Protein AF-A0A2J8LP88-F1 (afdb_monomer)

Nearest PDB structures (foldseek):
  2nmx-assembly1_A  TM=9.920E-01  e=2.666E-29  Homo sapiens
  1jv0-assembly1_A  TM=9.907E-01  e=2.666E-29  Homo sapiens
  1crm-assembly1_A  TM=9.897E-01  e=4.784E-29  Homo sapiens
  3czv-assembly1_A  TM=9.928E-01  e=2.622E-23  Homo sapiens
  6zr9-assembly1_A  TM=9.896E-01  e=4.004E-21  Homo sapiens

Mean predicted aligned error: 3.37 Å

Radius of gyration: 17.32 Å; Cα contacts (8 Å, |Δi|>4): 321; chains: 1; bounding box: 39×40×42 Å

Sequence (176 aa):
MASPDWGYDDKNGPEQWSKLYPIANGNNQSPVDIKTSETKHDTSLKPISVSYNPATAKEIINVGHSFHVNFEDNDNRSVLKGGPFSDSYRLFQFHFHWGSTNEHGSEHTVDGVKYSAELHIAHWNSAKYSNLAEAASKADGLAVIGVLMKVGEANPKLQKVLDALQAIKTKGKRAP

Foldseek 3Di:
DDDPQAACDPRRRLVCPCVVVVCSPPPDDDDEEAEVVPDDDDPVFWDKDWQADPVQFDKWAAQPRWIKGAGDQPDLNTWIDGTVDPAIWHFGIKIKFADPDQQATDRYHYNNGHGGMKMKGKTFRVVPDVDLVRLVVDPRGIDIDIDGDHDDDDDPVCVVVVVSVVQHVDRGGMDD

Solvent-accessible surface area (backbone atoms only — not comparable to full-atom values): 10168 Å² total; per-residue (Å²): 129,82,77,70,89,59,57,82,48,95,89,28,9,77,95,48,40,39,82,82,40,61,67,74,72,44,97,84,66,80,66,54,71,46,44,67,92,80,59,77,92,63,87,84,57,45,69,69,44,78,45,78,43,78,88,33,61,59,31,38,33,15,74,68,86,42,47,37,42,36,37,56,54,92,54,80,64,24,31,41,34,43,30,93,46,94,59,48,21,26,36,41,35,35,37,57,43,63,46,99,50,74,76,32,23,27,73,48,25,51,68,80,43,56,27,22,19,25,38,40,43,36,24,26,29,62,74,84,31,96,45,64,74,63,12,69,76,38,96,78,10,60,50,70,51,78,44,81,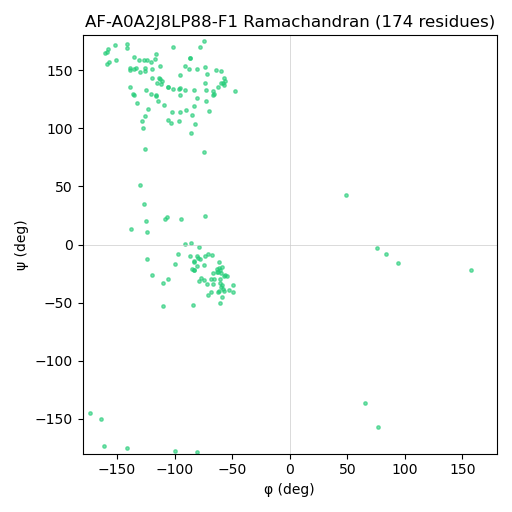34,72,89,71,83,86,55,76,79,54,45,62,59,59,61,53,44,74,66,26,78,46,67,75,28,58,40,109

Organism: Pan troglodytes (NCBI:txid9598)

pLDDT: mean 96.09, std 7.51, range [40.03, 98.94]

InterPro domains:
  IPR001148 Alpha carbonic anhydrase domain [PF00194] (12-174)
  IPR001148 Alpha carbonic anhydrase domain [PS51144] (4-176)
  IPR001148 Alpha carbonic anhydrase domain [SM01057] (6-176)
  IPR018338 Carbonic anhydrase, alpha-class, conserved site [PS00162] (106-122)
  IPR023561 Carbonic anhydrase, alpha-class [PTHR18952] (5-172)
  IPR036398 Alpha carbonic anhydrase domain superfamily [G3DSA:3.10.200.10] (3-176)
  IPR036398 Alpha carbonic anhydrase domain superfamily [SSF51069] (5-174)

Secondary structure (DSSP, 8-state):
-PPPS--SSTTTSHHHHTTT-GGGGSTT-S--EE-GGG----TTPPPEEEE--GGGEEEEEE-SSSEEEEE--SSSSSEEEETT-SS-EEEEEEEEEE-SBTTB--SSEETTB--SEEEEEEEE-TTT-SSHHHHHTSTTSEEEEEEEE---S--HHHHHHHHHGGG--STT-EE-

Structure (mmCIF, N/CA/C/O backbone):
data_AF-A0A2J8LP88-F1
#
_entry.id   AF-A0A2J8LP88-F1
#
loop_
_atom_site.group_PDB
_atom_site.id
_atom_site.type_symbol
_atom_site.label_atom_id
_atom_site.label_alt_id
_atom_site.label_comp_id
_atom_site.label_asym_id
_atom_site.label_entity_id
_atom_site.label_seq_id
_atom_site.pdbx_PDB_ins_code
_atom_site.Cartn_x
_atom_site.Cartn_y
_atom_site.Cartn_z
_atom_site.occupancy
_atom_site.B_iso_or_equiv
_atom_site.auth_seq_id
_atom_site.auth_comp_id
_atom_site.auth_asym_id
_atom_site.auth_atom_id
_atom_site.pdbx_PDB_model_num
ATOM 1 N N . MET A 1 1 ? -8.008 22.158 11.128 1.00 40.03 1 MET A N 1
ATOM 2 C CA . MET A 1 1 ? -7.398 21.598 9.904 1.00 40.03 1 MET A CA 1
ATOM 3 C C . MET A 1 1 ? -8.460 21.648 8.826 1.00 40.03 1 MET A C 1
ATOM 5 O O . MET A 1 1 ? -9.539 21.121 9.071 1.00 40.03 1 MET A O 1
ATOM 9 N N . ALA A 1 2 ? -8.219 22.370 7.729 1.00 41.34 2 ALA A N 1
ATOM 10 C CA . ALA A 1 2 ? -9.166 22.444 6.617 1.00 41.34 2 ALA A CA 1
ATOM 11 C C . ALA A 1 2 ? -9.471 21.025 6.107 1.00 41.34 2 ALA A C 1
ATOM 13 O O . ALA A 1 2 ? -8.575 20.176 6.096 1.00 41.34 2 ALA A O 1
ATOM 14 N N . SER A 1 3 ? -10.729 20.742 5.752 1.00 54.06 3 SER A N 1
ATOM 15 C CA . SER A 1 3 ? -11.029 19.513 5.010 1.00 54.06 3 SER A CA 1
ATOM 16 C C . SER A 1 3 ? -10.205 19.530 3.722 1.00 54.06 3 SER A C 1
ATOM 18 O O . SER A 1 3 ? -10.093 20.595 3.119 1.00 54.06 3 SER A O 1
ATOM 20 N N . PRO A 1 4 ? -9.615 18.400 3.305 1.00 61.31 4 PRO A N 1
ATOM 21 C CA . PRO A 1 4 ? -9.035 18.323 1.975 1.00 61.31 4 PRO A CA 1
ATOM 22 C C . PRO A 1 4 ? -10.124 18.655 0.949 1.00 61.31 4 PRO A C 1
ATOM 24 O O . PRO A 1 4 ? -11.242 18.157 1.081 1.00 61.31 4 PRO A O 1
ATOM 27 N N . ASP A 1 5 ? -9.803 19.453 -0.067 1.00 82.50 5 ASP A N 1
ATOM 28 C CA . ASP A 1 5 ? -10.711 19.764 -1.185 1.00 82.50 5 ASP A CA 1
ATOM 29 C C . ASP A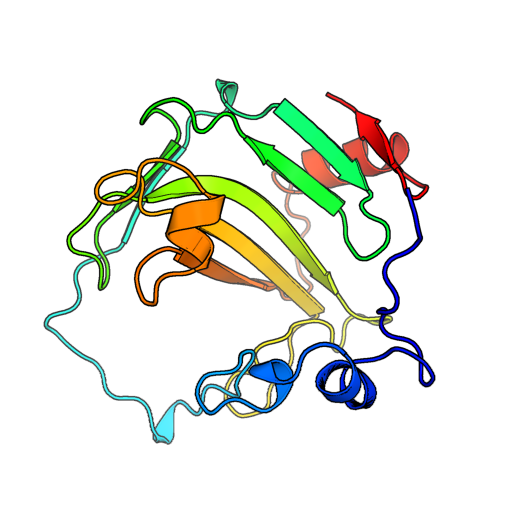 1 5 ? -10.880 18.570 -2.157 1.00 82.50 5 ASP A C 1
ATOM 31 O O . ASP A 1 5 ? -11.196 18.739 -3.333 1.00 82.50 5 ASP A O 1
ATOM 35 N N . TRP A 1 6 ? -10.667 17.340 -1.679 1.00 94.31 6 TRP A N 1
ATOM 36 C CA . TRP A 1 6 ? -10.775 16.108 -2.454 1.00 94.31 6 TRP A CA 1
ATOM 37 C C . TRP A 1 6 ? -11.545 15.031 -1.680 1.00 94.31 6 TRP A C 1
ATOM 39 O O . TRP A 1 6 ? -11.548 14.996 -0.446 1.00 94.31 6 TRP A O 1
ATOM 49 N N . GLY A 1 7 ? -12.201 14.152 -2.429 1.00 95.19 7 GLY A N 1
ATOM 50 C CA . GLY A 1 7 ? -12.953 13.003 -1.938 1.00 95.19 7 GLY A CA 1
ATOM 51 C C . GLY A 1 7 ? -13.221 12.018 -3.074 1.00 95.19 7 GLY A C 1
ATOM 52 O O . GLY A 1 7 ? -12.433 11.943 -4.015 1.00 95.19 7 GLY A O 1
ATOM 53 N N . TYR A 1 8 ? -14.331 11.285 -2.986 1.00 96.00 8 TYR A N 1
ATOM 54 C CA . TYR A 1 8 ? -14.779 10.325 -4.006 1.00 96.00 8 TYR A CA 1
ATOM 55 C C . TYR A 1 8 ? -16.203 10.613 -4.513 1.00 96.00 8 TYR A C 1
ATOM 57 O O . TYR A 1 8 ? -16.772 9.793 -5.225 1.00 96.00 8 TYR A O 1
ATOM 65 N N . ASP A 1 9 ? -16.775 11.769 -4.161 1.00 94.25 9 ASP A N 1
ATOM 66 C CA . ASP A 1 9 ? -18.096 12.191 -4.634 1.00 94.25 9 ASP A CA 1
ATOM 67 C C . ASP A 1 9 ? -17.981 12.918 -5.980 1.00 94.25 9 ASP A C 1
ATOM 69 O O . ASP A 1 9 ? -16.942 13.495 -6.291 1.00 94.25 9 ASP A O 1
ATOM 73 N N . ASP A 1 10 ? -19.070 13.025 -6.742 1.00 92.31 10 ASP A N 1
ATOM 74 C CA . ASP A 1 10 ? -19.084 13.659 -8.075 1.00 92.31 10 ASP A CA 1
ATOM 75 C C . ASP A 1 10 ? -18.410 15.046 -8.128 1.00 92.31 10 ASP A C 1
ATOM 77 O O . ASP A 1 10 ? -17.773 15.421 -9.113 1.00 92.31 10 ASP A O 1
ATOM 81 N N . LYS A 1 11 ? -18.538 15.837 -7.054 1.00 93.56 11 LYS A N 1
ATOM 82 C CA . LYS A 1 11 ? -18.042 17.223 -6.999 1.00 93.56 11 LYS A CA 1
ATOM 83 C C . LYS A 1 11 ? -16.557 17.347 -6.653 1.00 93.56 11 LYS A C 1
ATOM 85 O O . LYS A 1 11 ? -15.975 18.390 -6.937 1.00 93.56 11 LYS A O 1
ATOM 90 N N . ASN A 1 12 ? -15.962 16.343 -6.011 1.00 94.44 12 ASN A N 1
ATOM 91 C CA . ASN A 1 12 ? -14.579 16.383 -5.511 1.00 94.44 12 ASN A CA 1
ATOM 92 C C . ASN A 1 12 ? -13.802 15.075 -5.759 1.00 94.44 12 ASN A C 1
ATOM 94 O O . ASN A 1 12 ? -12.742 14.865 -5.169 1.00 94.44 12 ASN A O 1
ATOM 98 N N . GLY A 1 13 ? -14.349 14.207 -6.610 1.00 96.50 13 GLY A N 1
ATOM 99 C CA . GLY A 1 13 ? -13.855 12.876 -6.932 1.00 96.50 13 GLY A CA 1
ATOM 100 C C . GLY A 1 13 ? -12.709 12.861 -7.943 1.00 96.50 13 GLY A C 1
ATOM 101 O O . GLY A 1 13 ? -12.290 13.924 -8.413 1.00 96.50 13 GLY A O 1
ATOM 102 N N . PRO A 1 14 ? -12.226 11.660 -8.316 1.00 97.00 14 PRO A N 1
ATOM 103 C CA . PRO A 1 14 ? -11.051 11.469 -9.171 1.00 97.00 14 PRO A CA 1
ATOM 104 C C . PRO A 1 14 ? -11.030 12.300 -10.459 1.00 97.00 14 PRO A C 1
ATOM 106 O O . PRO A 1 14 ? -10.006 12.895 -10.791 1.00 97.00 14 PRO A O 1
ATOM 109 N N . GLU A 1 15 ? -12.171 12.441 -11.140 1.00 96.31 15 GLU A N 1
ATOM 110 C CA . GLU A 1 15 ? -12.291 13.252 -12.365 1.00 96.31 15 GLU A CA 1
ATOM 111 C C . GLU A 1 15 ? -12.011 14.750 -12.145 1.00 96.31 15 GLU A C 1
ATOM 113 O O . GLU A 1 15 ? -11.705 15.484 -13.084 1.00 96.31 15 GLU A O 1
ATOM 118 N N . GLN A 1 16 ? -12.118 15.222 -10.901 1.00 96.19 16 GLN A N 1
ATOM 119 C CA . GLN A 1 16 ? -11.919 16.616 -10.511 1.00 96.19 16 GLN A CA 1
ATOM 120 C C . GLN A 1 16 ? -10.530 16.868 -9.910 1.00 96.19 16 GLN A C 1
ATOM 122 O O . GLN A 1 16 ? -10.108 18.024 -9.840 1.00 96.19 16 GLN A O 1
ATOM 127 N N . TRP A 1 17 ? -9.801 15.825 -9.490 1.00 96.56 17 TRP A N 1
ATOM 128 C CA . TRP A 1 17 ? -8.550 15.968 -8.734 1.00 96.56 17 TRP A CA 1
ATOM 129 C C . TRP A 1 17 ? -7.480 16.760 -9.489 1.00 96.56 17 TRP A C 1
ATOM 131 O O . TRP A 1 17 ? -6.791 17.581 -8.884 1.00 96.56 17 TRP A O 1
ATOM 141 N N . SER A 1 18 ? -7.384 16.598 -10.813 1.00 96.44 18 SER A N 1
ATOM 142 C CA . SER A 1 18 ? -6.394 17.294 -11.651 1.00 96.44 18 SER A CA 1
ATOM 143 C C . SER A 1 18 ? -6.526 18.821 -11.645 1.00 96.44 18 SER A C 1
ATOM 145 O O . SER A 1 18 ? -5.551 19.517 -11.927 1.00 96.44 18 SER A O 1
ATOM 147 N N . LYS A 1 19 ? -7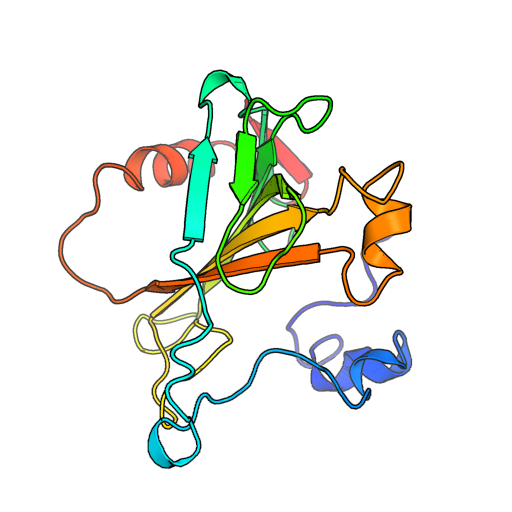.692 19.358 -11.260 1.00 94.75 19 LYS A N 1
ATOM 148 C CA . LYS A 1 19 ? -7.923 20.806 -11.130 1.00 94.75 19 LYS A CA 1
ATOM 149 C C . LYS A 1 19 ? -7.108 21.431 -9.999 1.00 94.75 19 LYS A C 1
ATOM 151 O O . LYS A 1 19 ? -6.697 22.581 -10.114 1.00 94.75 19 LYS A O 1
ATOM 156 N N . LEU A 1 20 ? -6.895 20.683 -8.916 1.00 93.81 20 LEU A N 1
ATOM 157 C CA . LEU A 1 20 ? -6.143 21.127 -7.736 1.00 93.81 20 LEU A CA 1
ATOM 158 C C . LEU A 1 20 ? -4.754 20.489 -7.666 1.00 93.81 20 LEU A C 1
ATOM 160 O O . LEU A 1 20 ? -3.813 21.097 -7.162 1.00 93.81 20 LEU A O 1
ATOM 164 N N . TYR A 1 21 ? -4.621 19.281 -8.210 1.00 95.31 21 TYR A N 1
ATOM 165 C CA . TYR A 1 21 ? -3.399 18.490 -8.212 1.00 95.31 21 TYR A CA 1
ATOM 166 C C . TYR A 1 21 ? -3.050 18.100 -9.654 1.00 95.31 21 TYR A C 1
ATOM 168 O O . TYR A 1 21 ? -3.354 16.983 -10.068 1.00 95.31 21 TYR A O 1
ATOM 176 N N . PRO A 1 22 ? -2.392 18.978 -10.442 1.00 96.56 22 PRO A N 1
ATOM 177 C CA . PRO A 1 22 ? -2.140 18.738 -11.869 1.00 96.56 22 PRO A CA 1
ATOM 178 C C . PRO A 1 22 ? -1.435 17.412 -12.186 1.00 96.56 22 PRO A C 1
ATOM 180 O O . PRO A 1 22 ? -1.632 16.844 -13.258 1.00 96.56 22 PRO A O 1
ATOM 183 N N . ILE A 1 23 ? -0.651 16.888 -11.237 1.00 96.06 23 ILE A N 1
ATOM 184 C CA . ILE A 1 23 ? 0.018 15.586 -11.348 1.00 96.06 23 ILE A CA 1
ATOM 185 C C . ILE A 1 23 ? -0.956 14.408 -11.510 1.00 96.06 23 ILE A C 1
ATOM 187 O O . ILE A 1 23 ? -0.560 13.396 -12.075 1.00 96.06 23 ILE A O 1
ATOM 191 N N . ALA A 1 24 ? -2.227 14.556 -11.109 1.00 97.31 24 ALA A N 1
ATOM 192 C CA . ALA A 1 24 ? -3.277 13.557 -11.325 1.00 97.31 24 ALA A CA 1
ATOM 193 C C . ALA A 1 24 ? -3.551 13.276 -12.817 1.00 97.31 24 ALA A C 1
ATOM 195 O O . ALA A 1 24 ? -4.162 12.268 -13.148 1.00 97.31 24 ALA A O 1
ATOM 196 N N . ASN A 1 25 ? -3.080 14.142 -13.725 1.00 96.50 25 ASN A N 1
ATOM 197 C CA . ASN A 1 25 ? -3.090 13.923 -15.176 1.00 96.50 25 ASN A CA 1
ATOM 198 C C . ASN A 1 25 ? -1.682 13.618 -15.736 1.00 96.50 25 ASN A C 1
ATOM 200 O O . ASN A 1 25 ? -1.374 13.918 -16.889 1.00 96.50 25 ASN A O 1
ATOM 204 N N . GLY A 1 26 ? -0.777 13.118 -14.892 1.00 96.94 26 GLY A N 1
ATOM 205 C CA . GLY A 1 26 ? 0.585 12.754 -15.269 1.00 96.94 26 GLY A CA 1
ATOM 206 C C . GLY A 1 26 ? 0.673 11.415 -16.009 1.00 96.94 26 GLY A C 1
ATOM 207 O O . GLY A 1 26 ? -0.263 10.626 -16.036 1.00 96.94 26 GLY A O 1
ATOM 208 N N . ASN A 1 27 ? 1.851 11.119 -16.561 1.00 97.81 27 ASN A N 1
ATOM 209 C CA . ASN A 1 27 ? 2.065 9.932 -17.407 1.00 97.81 27 ASN A CA 1
ATOM 210 C C . ASN A 1 27 ? 2.284 8.618 -16.635 1.00 97.81 27 ASN A C 1
ATOM 212 O O . ASN A 1 27 ? 2.340 7.559 -17.246 1.00 97.81 27 ASN A O 1
ATOM 216 N N . ASN A 1 28 ? 2.462 8.686 -15.315 1.00 97.44 28 ASN A N 1
ATOM 217 C CA . ASN A 1 28 ? 2.780 7.537 -14.461 1.00 97.44 28 ASN A CA 1
ATOM 218 C C . ASN A 1 28 ? 1.819 7.505 -13.265 1.00 97.44 28 ASN A C 1
ATOM 220 O O . ASN A 1 28 ? 2.248 7.559 -12.115 1.00 97.44 28 ASN A O 1
ATOM 224 N N . GLN A 1 29 ? 0.516 7.573 -13.541 1.00 98.31 29 GLN A N 1
ATOM 225 C CA . GLN A 1 29 ? -0.519 7.460 -12.514 1.00 98.31 29 GLN A CA 1
ATOM 226 C C . GLN A 1 29 ? -0.903 5.998 -12.283 1.00 98.31 29 GLN A C 1
ATOM 228 O O . GLN A 1 29 ? -0.828 5.173 -13.192 1.00 98.31 29 GLN A O 1
ATOM 233 N N . SER A 1 30 ? -1.330 5.722 -11.057 1.00 98.38 30 SER A N 1
ATOM 234 C CA . SER A 1 30 ? -1.948 4.468 -10.629 1.00 98.38 30 SER A CA 1
ATOM 235 C C . SER A 1 30 ? -3.388 4.755 -10.175 1.00 98.38 30 SER A C 1
ATOM 237 O O . SER A 1 30 ? -3.678 5.906 -9.831 1.00 98.38 30 SER A O 1
ATOM 239 N N . PRO A 1 31 ? -4.278 3.747 -10.128 1.00 98.50 31 PRO A N 1
ATOM 240 C CA . PRO A 1 31 ? -4.068 2.344 -10.514 1.00 98.50 31 PRO A CA 1
ATOM 241 C C . PRO A 1 31 ? -4.024 2.130 -12.036 1.00 98.50 31 PRO A C 1
ATOM 243 O O . PRO A 1 31 ? -4.259 3.050 -12.818 1.00 98.50 31 PRO A O 1
ATOM 246 N N . VAL A 1 32 ? -3.744 0.892 -12.452 1.00 98.69 32 VAL A N 1
ATOM 247 C CA . VAL A 1 32 ? -3.806 0.443 -13.854 1.00 98.69 32 VAL A CA 1
ATOM 248 C C . VAL A 1 32 ? -4.509 -0.909 -13.982 1.00 98.69 32 VAL A C 1
ATOM 250 O O . VAL A 1 32 ? -4.604 -1.668 -13.015 1.00 98.69 32 VAL A O 1
ATOM 253 N N . ASP A 1 33 ? -4.952 -1.228 -15.199 1.00 98.75 33 ASP A N 1
ATOM 254 C CA . ASP A 1 33 ? -5.346 -2.588 -15.567 1.00 98.75 33 ASP A CA 1
ATOM 255 C C . ASP A 1 33 ? -4.113 -3.413 -15.952 1.00 98.75 33 ASP A C 1
ATOM 257 O O . ASP A 1 33 ? -3.391 -3.085 -16.898 1.00 98.75 33 ASP A O 1
ATOM 261 N N . ILE A 1 34 ? -3.862 -4.490 -15.212 1.00 98.69 34 ILE A N 1
ATOM 262 C CA . ILE A 1 34 ? -2.757 -5.412 -15.459 1.00 98.69 34 ILE A CA 1
ATOM 263 C C . ILE A 1 34 ? -3.217 -6.436 -16.492 1.00 98.69 34 ILE A C 1
ATOM 265 O O . ILE A 1 34 ? -3.836 -7.449 -16.163 1.00 98.69 34 ILE A O 1
ATOM 269 N N . LYS A 1 35 ? -2.883 -6.178 -17.755 1.00 98.69 35 LYS A N 1
ATOM 270 C CA . LYS A 1 35 ? -3.170 -7.091 -18.863 1.00 98.69 35 LYS A CA 1
ATOM 271 C C . LYS A 1 35 ? -2.117 -8.183 -18.950 1.00 98.69 35 LYS A C 1
ATOM 273 O O . LYS A 1 35 ? -1.018 -7.951 -19.454 1.00 98.69 35 LYS A O 1
ATOM 278 N N . THR A 1 36 ? -2.446 -9.390 -18.507 1.00 98.25 36 THR A N 1
ATOM 279 C CA . THR A 1 36 ? -1.497 -10.511 -18.414 1.00 98.25 36 THR A CA 1
ATOM 280 C C . THR A 1 36 ? -0.873 -10.857 -19.767 1.00 98.25 36 THR A C 1
ATOM 282 O O . THR A 1 36 ? 0.324 -11.135 -19.833 1.00 98.25 36 THR A O 1
ATOM 285 N N . SER A 1 37 ? -1.635 -10.725 -20.857 1.00 98.31 37 SER A N 1
ATOM 286 C CA . SER A 1 37 ? -1.164 -10.918 -22.240 1.00 98.31 37 SER A CA 1
ATOM 287 C C . SER A 1 37 ? -0.077 -9.932 -22.698 1.00 98.31 37 SER A C 1
ATOM 289 O O . SER A 1 37 ? 0.699 -10.258 -23.595 1.00 98.31 37 SER A O 1
ATOM 291 N N . GLU A 1 38 ? 0.007 -8.750 -22.080 1.00 98.25 38 GLU A N 1
ATOM 292 C CA . GLU A 1 38 ? 1.020 -7.725 -22.367 1.00 98.25 38 GLU A CA 1
ATOM 293 C C . GLU A 1 38 ? 2.209 -7.795 -21.381 1.00 98.25 38 GLU A C 1
ATOM 295 O O . GLU A 1 38 ? 3.235 -7.141 -21.589 1.00 98.25 38 GLU A O 1
ATOM 300 N N . THR A 1 39 ? 2.113 -8.613 -20.323 1.00 97.81 39 THR A N 1
ATOM 301 C CA . THR A 1 39 ? 3.196 -8.797 -19.345 1.00 97.81 39 THR A CA 1
ATOM 302 C C . THR A 1 39 ? 4.278 -9.761 -19.830 1.00 97.81 39 THR A C 1
ATOM 304 O O . THR A 1 39 ? 4.037 -10.690 -20.602 1.00 97.81 39 THR A O 1
ATOM 307 N N . LYS A 1 40 ? 5.508 -9.553 -19.350 1.00 97.94 40 LYS A N 1
ATOM 308 C CA . LYS A 1 40 ? 6.652 -10.433 -19.611 1.00 97.94 40 LYS A CA 1
ATOM 309 C C . LYS A 1 40 ? 7.264 -10.879 -18.296 1.00 97.94 40 LYS A C 1
ATOM 311 O O . LYS A 1 40 ? 7.523 -10.057 -17.422 1.00 97.94 40 LYS A O 1
ATOM 316 N N . HIS A 1 41 ? 7.523 -12.177 -18.182 1.00 97.50 41 HIS A N 1
ATOM 317 C CA . HIS A 1 41 ? 8.259 -12.715 -17.048 1.00 97.50 41 HIS A CA 1
ATOM 318 C C . HIS A 1 41 ? 9.728 -12.282 -17.133 1.00 97.50 41 HIS A C 1
ATOM 320 O O . HIS A 1 41 ? 10.443 -12.678 -18.054 1.00 97.50 41 HIS A O 1
ATOM 326 N N . ASP A 1 42 ? 10.162 -11.472 -16.171 1.00 97.25 42 ASP A N 1
ATOM 327 C CA . ASP A 1 42 ? 11.552 -11.050 -16.027 1.00 97.25 42 ASP A CA 1
ATOM 328 C C . ASP A 1 42 ? 12.265 -11.946 -15.008 1.00 97.25 42 ASP A C 1
ATOM 330 O O . ASP A 1 42 ? 12.061 -11.841 -13.799 1.00 97.25 42 ASP A O 1
ATOM 334 N N . THR A 1 43 ? 13.133 -12.826 -15.506 1.00 96.75 43 THR A N 1
ATOM 335 C CA . THR A 1 43 ? 13.895 -13.775 -14.684 1.00 96.75 43 THR A CA 1
ATOM 336 C C . THR A 1 43 ? 14.991 -13.123 -13.838 1.00 96.75 43 THR A C 1
ATOM 338 O O . THR A 1 43 ? 15.618 -13.811 -13.036 1.00 96.75 43 THR A O 1
ATOM 341 N N . SER A 1 44 ? 15.274 -11.829 -14.025 1.00 96.69 44 SER A N 1
ATOM 342 C CA . SER A 1 44 ? 16.236 -11.088 -13.200 1.00 96.69 44 SER A CA 1
ATOM 343 C C . SER A 1 44 ? 15.643 -10.618 -11.865 1.00 96.69 44 SER A C 1
ATOM 345 O O . SER A 1 44 ? 16.396 -10.332 -10.927 1.00 96.69 44 SER A O 1
ATOM 347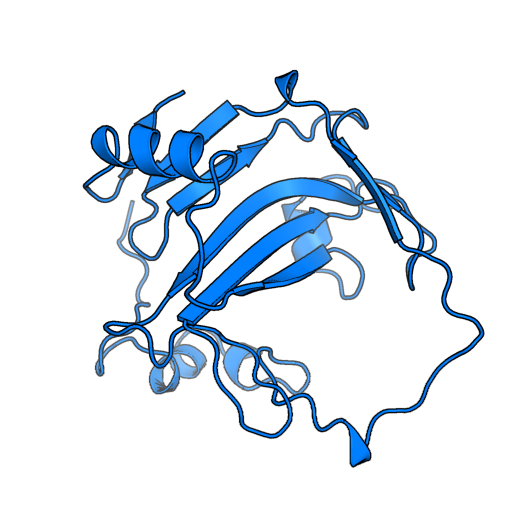 N N . LEU A 1 45 ? 14.308 -10.579 -11.751 1.00 96.88 45 LEU A N 1
ATOM 348 C CA . LEU A 1 45 ? 13.617 -10.197 -10.525 1.00 96.88 45 LEU A CA 1
ATOM 349 C C . LEU A 1 45 ? 13.868 -11.219 -9.414 1.00 96.88 45 LEU A C 1
ATOM 351 O O . LEU A 1 45 ? 13.683 -12.426 -9.574 1.00 96.88 45 LEU A O 1
ATOM 355 N N . LYS A 1 46 ? 14.269 -10.715 -8.246 1.00 96.31 46 LYS A N 1
ATOM 356 C CA . LYS A 1 46 ? 14.491 -11.532 -7.049 1.00 96.31 46 LYS A CA 1
ATOM 357 C C . LYS A 1 46 ? 13.179 -11.701 -6.277 1.00 96.31 46 LYS A C 1
ATOM 359 O O . LYS A 1 46 ? 12.287 -10.868 -6.408 1.00 96.31 46 LYS A O 1
ATOM 364 N N . PRO A 1 47 ? 13.053 -12.706 -5.400 1.00 97.12 47 PRO A N 1
ATOM 365 C CA . PRO A 1 47 ? 11.944 -12.752 -4.452 1.00 97.12 47 PRO A CA 1
ATOM 366 C C . PRO A 1 47 ? 11.900 -11.493 -3.573 1.00 97.12 47 PRO A C 1
ATOM 368 O O . PRO A 1 47 ? 12.946 -10.965 -3.180 1.00 97.12 47 PRO A O 1
ATOM 371 N N . ILE A 1 48 ? 10.696 -11.019 -3.245 1.00 97.19 48 ILE A N 1
ATOM 372 C CA . ILE A 1 48 ? 10.516 -10.018 -2.185 1.00 97.19 48 ILE A CA 1
ATOM 373 C C . ILE A 1 48 ? 10.745 -10.666 -0.815 1.00 97.19 48 ILE A C 1
ATOM 375 O O . ILE A 1 48 ? 10.425 -11.834 -0.601 1.00 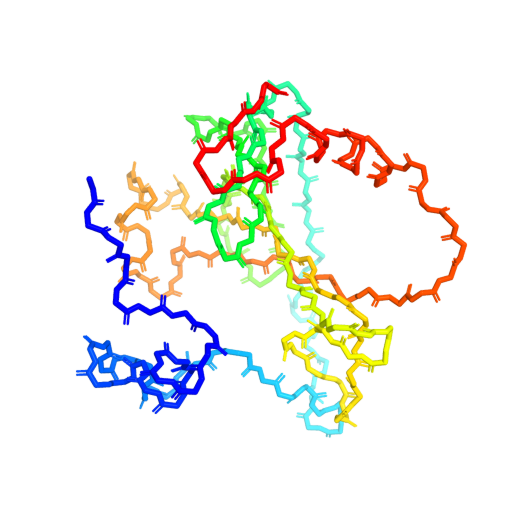97.19 48 ILE A O 1
ATOM 379 N N . SER A 1 49 ? 11.282 -9.898 0.126 1.00 97.12 49 SER A N 1
ATOM 380 C CA . SER A 1 49 ? 11.534 -10.316 1.501 1.00 97.12 49 SER A CA 1
ATOM 381 C C . SER A 1 49 ? 11.015 -9.252 2.453 1.00 97.12 49 SER A C 1
ATOM 383 O O . SER A 1 49 ? 11.473 -8.109 2.427 1.00 97.12 49 SER A O 1
ATOM 385 N N . VAL A 1 50 ? 10.102 -9.648 3.334 1.00 97.62 50 VAL A N 1
ATOM 386 C CA . VAL A 1 50 ? 9.544 -8.783 4.375 1.00 97.62 50 VAL A CA 1
ATOM 387 C C . VAL A 1 50 ? 9.996 -9.255 5.748 1.00 97.62 50 VAL A C 1
ATOM 389 O O . VAL A 1 50 ? 10.013 -10.449 6.038 1.00 97.62 50 VAL A O 1
ATOM 392 N N . SER A 1 51 ? 10.356 -8.307 6.603 1.00 97.81 51 SER A N 1
ATOM 393 C CA . SER A 1 51 ? 10.555 -8.530 8.031 1.00 97.81 51 SER A CA 1
ATOM 394 C C . SER A 1 51 ? 9.727 -7.486 8.743 1.00 97.81 51 SER A C 1
ATOM 396 O O . SER A 1 51 ? 10.107 -6.322 8.720 1.00 97.81 51 SER A O 1
ATOM 398 N N . TYR A 1 52 ? 8.602 -7.883 9.334 1.00 98.19 52 TYR A N 1
ATOM 399 C CA . TYR A 1 52 ? 7.708 -6.980 10.055 1.00 98.19 52 TYR A CA 1
ATOM 400 C C . TYR A 1 52 ? 7.686 -7.340 11.531 1.00 98.19 52 TYR A C 1
ATOM 402 O O . TYR A 1 52 ? 7.362 -8.470 11.897 1.00 98.19 52 TYR A O 1
ATOM 410 N N . ASN A 1 53 ? 8.014 -6.369 12.379 1.00 98.19 53 ASN A N 1
ATOM 411 C CA . ASN A 1 53 ? 7.937 -6.521 13.822 1.00 98.19 53 ASN A CA 1
ATOM 412 C C . ASN A 1 53 ? 6.590 -5.972 14.323 1.00 98.19 53 ASN A C 1
ATOM 414 O O . ASN A 1 53 ? 6.388 -4.758 14.265 1.00 98.19 53 ASN A O 1
ATOM 418 N N . PRO A 1 54 ? 5.682 -6.805 14.868 1.00 95.19 54 PRO A N 1
ATOM 419 C CA . PRO A 1 54 ? 4.389 -6.338 15.371 1.00 95.19 54 PRO A CA 1
ATOM 420 C C . PRO A 1 54 ? 4.489 -5.237 16.434 1.00 95.19 54 PRO A C 1
ATOM 422 O O . PRO A 1 54 ? 3.586 -4.416 16.531 1.00 95.19 54 PRO A O 1
ATOM 425 N N . ALA A 1 55 ? 5.595 -5.172 17.185 1.00 97.25 55 ALA A N 1
ATOM 426 C CA . ALA A 1 55 ? 5.831 -4.133 18.188 1.00 97.25 55 ALA A CA 1
ATOM 427 C C . ALA A 1 55 ? 6.035 -2.728 17.593 1.00 97.25 55 ALA A C 1
ATOM 429 O O . ALA A 1 55 ? 6.111 -1.761 18.338 1.00 97.25 55 ALA A O 1
ATOM 430 N N . THR A 1 56 ? 6.161 -2.614 16.268 1.00 98.19 56 THR A N 1
ATOM 431 C CA . THR A 1 56 ? 6.216 -1.318 15.577 1.00 98.19 56 THR A CA 1
ATOM 432 C C . THR A 1 56 ? 4.830 -0.775 15.238 1.00 98.19 56 THR A C 1
ATOM 434 O O . THR A 1 56 ? 4.747 0.370 14.823 1.00 98.19 56 THR A O 1
ATOM 437 N N . ALA A 1 57 ? 3.740 -1.537 15.387 1.00 97.69 57 ALA A N 1
ATOM 438 C CA . ALA A 1 57 ? 2.392 -1.000 15.183 1.00 97.69 57 ALA A CA 1
ATOM 439 C C . ALA A 1 57 ? 2.067 0.045 16.267 1.00 97.69 57 ALA A C 1
ATOM 441 O O . ALA A 1 57 ? 2.303 -0.206 17.448 1.00 97.69 57 ALA A O 1
ATOM 442 N N . LYS A 1 58 ? 1.554 1.214 15.865 1.00 97.25 58 LYS A N 1
ATOM 443 C CA . LYS A 1 58 ? 1.360 2.374 16.757 1.00 97.25 58 LYS A CA 1
ATOM 444 C C . LYS A 1 58 ? -0.094 2.684 17.060 1.00 97.25 58 LYS A C 1
ATOM 446 O O . LYS A 1 58 ? -0.440 2.961 18.202 1.00 97.25 58 LYS A O 1
ATOM 451 N N . GLU A 1 59 ? -0.877 2.817 15.997 1.00 97.88 59 GLU A N 1
ATOM 452 C CA . GLU A 1 59 ? -2.268 3.238 16.067 1.00 97.88 59 GLU A CA 1
ATOM 453 C C . GLU A 1 59 ? -3.010 2.798 14.808 1.00 97.88 59 GLU A C 1
ATOM 455 O O . GLU A 1 59 ? -2.427 2.676 13.724 1.00 97.88 59 GLU A O 1
ATOM 460 N N . ILE A 1 60 ? -4.321 2.659 14.948 1.00 98.50 60 ILE A N 1
ATOM 461 C CA . ILE A 1 60 ? -5.277 2.676 13.852 1.00 98.50 60 ILE A CA 1
ATOM 462 C C . ILE A 1 60 ? -6.024 4.013 13.862 1.00 98.50 60 ILE A C 1
ATOM 464 O O . ILE A 1 60 ? -6.448 4.494 14.913 1.00 98.50 60 ILE A O 1
ATOM 468 N N . ILE A 1 61 ? -6.196 4.641 12.701 1.00 98.50 61 ILE A N 1
ATOM 469 C CA . ILE A 1 61 ? -6.851 5.947 12.570 1.00 98.50 61 ILE A CA 1
ATOM 470 C C . ILE A 1 61 ? -7.778 5.984 11.361 1.00 98.50 61 ILE A C 1
ATOM 472 O O . ILE A 1 61 ? -7.405 5.577 10.267 1.00 98.50 61 ILE A O 1
ATOM 476 N N . ASN A 1 62 ? -8.975 6.537 11.540 1.00 98.56 62 ASN A N 1
ATOM 477 C CA . ASN A 1 62 ? -9.864 6.871 10.433 1.00 98.56 62 ASN A CA 1
ATOM 478 C C . ASN A 1 62 ? -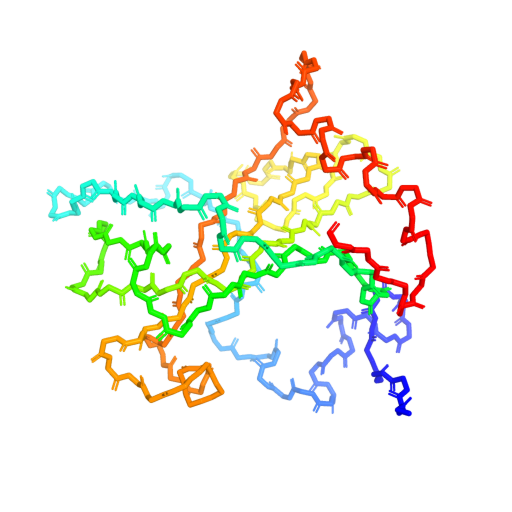9.503 8.255 9.887 1.00 98.56 62 ASN A C 1
ATOM 480 O O . ASN A 1 62 ? -9.715 9.273 10.552 1.00 98.56 62 ASN A O 1
ATOM 484 N N . VAL A 1 63 ? -8.974 8.308 8.668 1.00 96.75 63 VAL A N 1
ATOM 485 C CA . VAL A 1 63 ? -8.535 9.559 8.024 1.00 96.75 63 VAL A CA 1
ATOM 486 C C . VAL A 1 63 ? -9.636 10.218 7.183 1.00 96.75 63 VAL A C 1
ATOM 488 O O . VAL A 1 63 ? -9.445 11.299 6.626 1.00 96.75 63 VAL A O 1
ATOM 491 N N . GLY A 1 64 ? -10.827 9.615 7.145 1.00 96.25 64 GLY A N 1
ATOM 492 C CA . GLY A 1 64 ? -12.021 10.123 6.470 1.00 96.25 64 GLY A CA 1
ATOM 493 C C . GLY A 1 64 ? -12.227 9.612 5.044 1.00 96.25 64 GLY A C 1
ATOM 494 O O . GLY A 1 64 ? -13.332 9.737 4.538 1.00 96.25 64 GLY A O 1
ATOM 495 N N . HIS A 1 65 ? -11.198 9.033 4.425 1.00 94.44 65 HIS A N 1
ATOM 496 C CA . HIS A 1 65 ? -11.249 8.394 3.099 1.00 94.44 65 HIS A CA 1
ATOM 497 C C . HIS A 1 65 ? -10.777 6.931 3.121 1.00 94.44 65 HIS A C 1
ATOM 499 O O . HIS A 1 65 ? -10.971 6.203 2.158 1.00 94.44 65 HIS A O 1
ATOM 505 N N . SER A 1 66 ? -10.159 6.507 4.223 1.00 96.88 66 SER A N 1
ATOM 506 C CA . SER A 1 66 ? -9.823 5.125 4.559 1.00 96.88 66 SER A CA 1
ATOM 507 C C . SER A 1 66 ? -9.575 5.061 6.075 1.00 96.88 66 SER A C 1
ATOM 509 O O . SER A 1 66 ? -9.771 6.048 6.802 1.00 96.88 66 SER A O 1
ATOM 511 N N . PHE A 1 67 ? -9.117 3.915 6.562 1.00 97.62 67 PHE A N 1
ATOM 512 C CA . PHE A 1 67 ? -8.409 3.822 7.829 1.00 97.62 67 PHE A CA 1
ATOM 513 C C . PHE A 1 67 ? -6.959 3.423 7.569 1.00 97.62 67 PHE A C 1
ATOM 515 O O . PHE A 1 67 ? -6.673 2.629 6.676 1.00 97.62 67 PHE A O 1
ATOM 522 N N . HIS A 1 68 ? -6.041 3.975 8.353 1.00 98.31 68 HIS A N 1
ATOM 523 C CA . HIS A 1 68 ? -4.630 3.616 8.307 1.00 98.31 68 HIS A CA 1
ATOM 524 C C . HIS A 1 68 ? -4.265 2.882 9.587 1.00 98.31 68 HIS A C 1
ATOM 526 O O . HIS A 1 68 ? -4.691 3.288 10.669 1.00 98.31 68 HIS A O 1
ATOM 532 N N . VAL A 1 69 ? -3.441 1.847 9.471 1.00 98.44 69 VAL A N 1
ATOM 533 C CA . VAL A 1 69 ? -2.661 1.330 10.596 1.00 98.44 69 VAL A CA 1
ATOM 534 C C . VAL A 1 69 ? -1.242 1.841 10.423 1.00 98.44 69 VAL A C 1
ATOM 536 O O . VAL A 1 69 ? -0.582 1.494 9.447 1.00 98.44 69 VAL A O 1
ATOM 539 N N . ASN A 1 70 ? -0.799 2.692 11.345 1.00 98.50 70 ASN A N 1
ATOM 540 C CA . ASN A 1 70 ? 0.492 3.370 11.281 1.00 98.50 70 ASN A CA 1
ATOM 541 C C . ASN A 1 70 ? 1.554 2.598 12.072 1.00 98.50 70 ASN A C 1
ATOM 543 O O . ASN A 1 70 ? 1.264 2.038 13.132 1.00 98.50 70 ASN A O 1
ATOM 547 N N . PHE A 1 71 ? 2.795 2.629 11.590 1.00 98.62 71 PHE A N 1
ATOM 548 C CA . PHE A 1 71 ? 3.935 1.942 12.197 1.00 98.62 71 PHE A CA 1
ATOM 549 C C . PHE A 1 71 ? 5.048 2.920 12.597 1.00 98.62 71 PHE A C 1
ATOM 551 O O . PHE A 1 71 ? 5.136 4.037 12.090 1.00 98.62 71 PHE A O 1
ATOM 558 N N . GLU A 1 72 ? 5.886 2.516 13.548 1.00 98.25 72 GLU A N 1
ATOM 559 C CA . GLU A 1 72 ? 7.164 3.160 13.838 1.00 98.25 72 GLU A CA 1
ATOM 560 C C . GLU A 1 72 ? 8.152 2.841 12.719 1.00 98.25 72 GLU A C 1
ATOM 562 O O . GLU A 1 72 ? 8.440 1.677 12.445 1.00 98.25 72 GLU A O 1
ATOM 567 N N . ASP A 1 73 ? 8.696 3.886 12.106 1.00 97.69 73 ASP A N 1
ATOM 568 C CA . ASP A 1 73 ? 9.600 3.823 10.956 1.00 97.69 73 ASP A CA 1
ATOM 569 C C . ASP A 1 73 ? 10.932 4.557 11.219 1.00 97.69 73 ASP A C 1
ATOM 571 O O . ASP A 1 73 ? 11.684 4.915 10.306 1.00 97.69 73 ASP A O 1
ATOM 575 N N . ASN A 1 74 ? 11.259 4.763 12.497 1.00 96.44 74 ASN A N 1
ATOM 576 C CA . ASN A 1 74 ? 12.511 5.378 12.940 1.00 96.44 74 ASN A CA 1
ATOM 577 C C . ASN A 1 74 ? 13.724 4.436 12.818 1.00 96.44 74 ASN A C 1
ATOM 579 O O . ASN A 1 74 ? 14.861 4.910 12.762 1.00 96.44 74 ASN A O 1
ATOM 583 N N . ASP A 1 75 ? 13.500 3.127 12.691 1.00 96.69 75 ASP A N 1
ATOM 584 C CA . ASP A 1 75 ? 14.533 2.107 12.529 1.00 96.69 75 ASP A CA 1
ATOM 585 C C . ASP A 1 75 ? 14.126 0.997 11.539 1.00 96.69 75 ASP A C 1
ATOM 587 O O . ASP A 1 75 ? 13.100 1.062 10.867 1.00 96.69 75 ASP A O 1
ATOM 591 N N . ASN A 1 76 ? 14.977 -0.025 11.410 1.00 97.25 76 ASN A N 1
ATOM 592 C CA . ASN A 1 76 ? 14.821 -1.095 10.424 1.00 97.25 76 ASN A CA 1
ATOM 593 C C . ASN A 1 76 ? 14.083 -2.340 10.967 1.00 97.25 76 ASN A C 1
ATOM 595 O O . ASN A 1 76 ? 14.260 -3.426 10.412 1.00 97.25 76 ASN A O 1
ATOM 599 N N . ARG A 1 77 ? 13.285 -2.230 12.042 1.00 97.88 77 ARG A N 1
ATOM 600 C CA . ARG A 1 77 ? 12.525 -3.373 12.595 1.00 97.88 77 ARG A CA 1
ATOM 601 C C . ARG A 1 77 ? 11.441 -3.894 11.644 1.00 97.88 77 ARG A C 1
ATOM 603 O O . ARG A 1 77 ? 11.143 -5.088 11.682 1.00 97.88 77 ARG A O 1
ATOM 610 N N . SER A 1 78 ? 10.886 -3.016 10.804 1.00 98.62 78 SER A N 1
ATOM 611 C CA . SER A 1 78 ? 9.840 -3.339 9.829 1.00 98.62 78 SER A CA 1
ATOM 612 C C . SER A 1 78 ? 10.224 -2.866 8.426 1.00 98.62 78 SER A C 1
ATOM 614 O O . SER A 1 78 ? 10.105 -1.684 8.109 1.00 98.62 78 SER A O 1
ATOM 616 N N . VAL A 1 79 ? 10.715 -3.779 7.581 1.00 98.38 79 VAL A N 1
ATOM 617 C CA . VAL A 1 79 ? 11.284 -3.452 6.263 1.00 98.38 79 VAL A CA 1
ATOM 618 C C . VAL A 1 79 ? 10.885 -4.425 5.152 1.00 98.38 79 VAL A C 1
ATOM 620 O O . VAL A 1 79 ? 10.714 -5.624 5.379 1.00 98.38 79 VAL A O 1
ATOM 623 N N . LEU A 1 80 ? 10.824 -3.888 3.935 1.00 98.56 80 LEU A N 1
ATOM 624 C CA . LEU A 1 80 ? 10.746 -4.586 2.654 1.00 98.56 80 LEU A CA 1
ATOM 625 C C . LEU A 1 80 ? 12.104 -4.511 1.939 1.00 98.56 80 LEU A C 1
ATOM 627 O O . LEU A 1 80 ? 12.737 -3.454 1.894 1.00 98.56 80 LEU A O 1
ATOM 631 N N . LYS A 1 81 ? 12.544 -5.641 1.380 1.00 97.56 81 LYS A N 1
ATOM 632 C CA . LYS A 1 81 ? 13.763 -5.795 0.569 1.00 97.56 81 LYS A CA 1
ATOM 633 C C . LYS A 1 81 ? 13.518 -6.764 -0.593 1.00 97.56 81 LYS A C 1
ATOM 635 O O . LYS A 1 81 ? 12.541 -7.511 -0.583 1.00 97.56 81 LYS A O 1
ATOM 640 N N . GLY A 1 82 ? 14.453 -6.830 -1.540 1.00 96.38 82 GLY A N 1
ATOM 641 C CA . GLY A 1 82 ? 14.386 -7.767 -2.666 1.00 96.38 82 GLY A CA 1
ATOM 642 C C . GLY A 1 82 ? 13.392 -7.316 -3.736 1.00 96.38 82 GLY A C 1
ATOM 643 O O . GLY A 1 82 ? 13.086 -6.130 -3.839 1.00 96.38 82 GLY A O 1
ATOM 644 N N . GLY A 1 83 ? 12.888 -8.243 -4.550 1.00 95.88 83 GLY A N 1
ATOM 645 C CA . GLY A 1 83 ? 12.043 -7.859 -5.683 1.00 95.88 83 GLY A CA 1
ATOM 646 C C . GLY A 1 83 ? 12.824 -7.053 -6.732 1.00 95.88 83 GLY A C 1
ATOM 647 O O . GLY A 1 83 ? 13.970 -7.402 -7.035 1.00 95.88 83 GLY A O 1
ATOM 648 N N . PRO A 1 84 ? 12.230 -5.968 -7.262 1.00 95.81 84 PRO A N 1
ATOM 649 C CA . PRO A 1 84 ? 12.905 -5.035 -8.164 1.00 95.81 84 PRO A CA 1
ATOM 650 C C . PRO A 1 84 ? 13.819 -4.031 -7.434 1.00 95.81 84 PRO A C 1
ATOM 652 O O . PRO A 1 84 ? 14.452 -3.201 -8.082 1.00 95.81 84 PRO A O 1
ATOM 655 N N . PHE A 1 85 ? 13.882 -4.057 -6.098 1.00 94.25 85 PHE A N 1
ATOM 656 C CA . PHE A 1 85 ? 14.554 -3.025 -5.309 1.00 94.25 85 PHE A CA 1
ATOM 657 C C . PHE A 1 85 ? 15.996 -3.409 -4.950 1.00 94.25 85 PHE A C 1
ATOM 659 O O . PHE A 1 85 ? 16.264 -4.519 -4.481 1.00 94.25 85 PHE A O 1
ATOM 666 N N . SER A 1 86 ? 16.928 -2.464 -5.111 1.00 92.00 86 SER A N 1
ATOM 667 C CA . SER A 1 86 ? 18.291 -2.563 -4.563 1.00 92.00 86 SER A CA 1
ATOM 668 C C . SER A 1 86 ? 18.352 -2.223 -3.073 1.00 92.00 86 SER A C 1
ATOM 670 O O . SER A 1 86 ? 19.178 -2.771 -2.344 1.00 92.00 86 SER A O 1
ATOM 672 N N . ASP A 1 87 ? 17.465 -1.331 -2.633 1.00 96.75 87 ASP A N 1
ATOM 673 C CA . ASP A 1 87 ? 17.497 -0.707 -1.315 1.00 96.75 87 ASP A CA 1
ATOM 674 C C . ASP A 1 87 ? 16.492 -1.342 -0.342 1.00 96.75 87 ASP A C 1
ATOM 676 O O . ASP A 1 87 ? 15.629 -2.141 -0.712 1.00 96.75 87 ASP A O 1
ATOM 680 N N . SER A 1 88 ? 16.604 -0.968 0.934 1.00 96.44 88 SER A N 1
ATOM 681 C CA . SER A 1 88 ? 15.654 -1.348 1.981 1.00 96.44 88 SER A CA 1
ATOM 682 C C . SER A 1 88 ? 14.624 -0.248 2.197 1.00 96.44 88 SER A C 1
ATOM 684 O O . SER A 1 88 ? 14.994 0.911 2.383 1.00 96.44 88 SER A O 1
ATOM 686 N N . TYR A 1 89 ? 13.352 -0.634 2.278 1.00 98.75 89 TYR A N 1
ATOM 687 C CA . TYR A 1 89 ? 12.239 0.293 2.463 1.00 98.75 89 TYR A CA 1
ATOM 688 C C . TYR A 1 89 ? 11.549 0.036 3.803 1.00 98.75 89 TYR A C 1
ATOM 690 O O . TYR A 1 89 ? 11.174 -1.100 4.089 1.00 98.75 89 TYR A O 1
ATOM 698 N N . ARG A 1 90 ? 11.377 1.065 4.636 1.00 98.75 90 ARG A N 1
ATOM 699 C CA . ARG A 1 90 ? 10.702 0.949 5.940 1.00 98.75 90 ARG A CA 1
ATOM 700 C C . ARG A 1 90 ? 9.197 1.037 5.788 1.00 98.75 90 ARG A C 1
ATOM 702 O O . ARG A 1 90 ? 8.708 1.933 5.107 1.00 98.75 90 ARG A O 1
ATOM 709 N N . LEU A 1 91 ? 8.483 0.123 6.438 1.00 98.88 91 LEU A N 1
ATOM 710 C CA . LEU A 1 91 ? 7.025 0.153 6.558 1.00 98.88 91 LEU A CA 1
ATOM 711 C C . LEU A 1 91 ? 6.612 1.361 7.401 1.00 98.88 91 LEU A C 1
ATOM 713 O O . LEU A 1 91 ? 7.105 1.506 8.515 1.00 98.88 91 LEU A O 1
ATOM 717 N N . PHE A 1 92 ? 5.681 2.176 6.904 1.00 98.62 92 PHE A N 1
ATOM 718 C CA . PHE A 1 92 ? 5.131 3.296 7.680 1.00 98.62 92 PHE A CA 1
ATOM 719 C C . PHE A 1 92 ? 3.617 3.196 7.898 1.00 98.62 92 PHE A C 1
ATOM 721 O O . PHE A 1 92 ? 3.116 3.695 8.906 1.00 98.62 92 PHE A O 1
ATOM 728 N N . GLN A 1 93 ? 2.882 2.523 7.007 1.00 98.62 93 GLN A N 1
ATOM 729 C CA . GLN A 1 93 ? 1.451 2.259 7.177 1.00 98.62 93 GLN A CA 1
ATOM 730 C C . GLN A 1 93 ? 0.959 1.108 6.295 1.00 98.62 93 GLN A C 1
ATOM 732 O O . GLN A 1 93 ? 1.614 0.733 5.321 1.00 98.62 93 GLN A O 1
ATOM 737 N N . PHE A 1 94 ? -0.227 0.591 6.610 1.00 98.75 94 PHE A N 1
ATOM 738 C CA . PHE A 1 94 ? -1.092 -0.007 5.594 1.00 98.75 94 PHE A CA 1
ATOM 739 C C . PHE A 1 94 ? -2.497 0.605 5.632 1.00 98.75 94 PHE A C 1
ATOM 741 O O . PHE A 1 94 ? -2.930 1.135 6.660 1.00 98.75 94 PHE A O 1
ATOM 748 N N . HIS A 1 95 ? -3.221 0.486 4.521 1.00 98.75 95 HIS A N 1
ATOM 749 C CA . HIS A 1 95 ? -4.611 0.918 4.369 1.00 98.75 95 HIS A CA 1
ATOM 750 C C . HIS A 1 95 ? -5.342 0.065 3.328 1.00 98.75 95 HIS A C 1
ATOM 752 O O . HIS A 1 95 ? -4.731 -0.757 2.645 1.00 98.75 95 HIS A O 1
ATOM 758 N N . PHE A 1 96 ? -6.657 0.252 3.224 1.00 98.56 96 PHE A N 1
ATOM 759 C CA . PHE A 1 96 ? -7.502 -0.489 2.291 1.00 98.56 96 PHE A CA 1
ATOM 760 C C . PHE A 1 96 ? -8.304 0.453 1.396 1.00 98.56 96 PHE A C 1
ATOM 762 O O . PHE A 1 96 ? -8.692 1.545 1.820 1.00 98.56 96 PHE A O 1
ATOM 769 N N . HIS A 1 97 ? -8.614 -0.043 0.205 1.00 98.69 97 HIS A N 1
ATOM 770 C CA . HIS A 1 97 ? -9.637 0.467 -0.700 1.00 98.69 97 HIS A CA 1
ATOM 771 C C . HIS A 1 97 ? -10.718 -0.607 -0.849 1.00 98.69 97 HIS A C 1
ATOM 773 O O . HIS A 1 97 ? -10.410 -1.801 -0.886 1.00 98.69 97 HIS A O 1
ATOM 779 N N . TRP A 1 98 ? -11.987 -0.206 -0.866 1.00 98.50 98 TRP A N 1
ATOM 780 C CA . TRP A 1 98 ? -13.127 -1.117 -0.987 1.00 98.50 98 TRP A CA 1
ATOM 781 C C . TRP A 1 98 ? -14.306 -0.420 -1.669 1.00 98.50 98 TRP A C 1
ATOM 783 O O . TRP A 1 98 ? -14.392 0.808 -1.687 1.00 98.50 98 TRP A O 1
ATOM 793 N N . GLY A 1 99 ? -15.219 -1.212 -2.231 1.00 97.69 99 GLY A N 1
ATOM 794 C CA . GLY A 1 99 ? -16.426 -0.721 -2.889 1.00 97.69 99 GLY A CA 1
ATOM 795 C C . GLY A 1 99 ? -17.663 -0.815 -2.002 1.00 97.69 99 GLY A C 1
ATOM 796 O O . GLY A 1 99 ? -17.613 -1.231 -0.845 1.00 97.69 99 GLY A O 1
ATOM 797 N N . SER A 1 100 ? -18.807 -0.432 -2.561 1.00 97.62 100 SER A N 1
ATOM 798 C CA . SER A 1 100 ? -20.102 -0.506 -1.872 1.00 97.62 100 SER A CA 1
ATOM 799 C C . SER A 1 100 ? -20.696 -1.919 -1.842 1.00 97.62 100 SER A C 1
ATOM 801 O O . SER A 1 100 ? -21.657 -2.168 -1.116 1.00 97.62 100 SER A O 1
ATOM 803 N N . THR A 1 101 ? -20.137 -2.839 -2.631 1.00 97.75 101 THR A N 1
ATOM 804 C CA . THR A 1 101 ? -20.611 -4.218 -2.804 1.00 97.75 101 THR A CA 1
ATOM 805 C C . THR A 1 101 ? -19.418 -5.173 -2.910 1.00 97.75 101 THR A C 1
ATOM 807 O O . THR A 1 101 ? -18.277 -4.726 -3.004 1.00 97.75 101 THR A O 1
ATOM 810 N N . ASN A 1 102 ? -19.652 -6.484 -2.916 1.00 97.75 102 ASN A N 1
ATOM 811 C CA . ASN A 1 102 ? -18.567 -7.472 -2.950 1.00 97.75 102 ASN A CA 1
ATOM 812 C C . ASN A 1 102 ? -17.983 -7.676 -4.358 1.00 97.75 102 ASN A C 1
ATOM 814 O O . ASN A 1 102 ? -16.938 -8.309 -4.511 1.00 97.75 102 ASN A O 1
ATOM 818 N N . GLU A 1 103 ? -18.646 -7.160 -5.385 1.00 96.94 103 GLU A N 1
ATOM 819 C CA . GLU A 1 103 ? -18.311 -7.349 -6.793 1.00 96.94 103 GLU A CA 1
ATOM 820 C C . GLU A 1 103 ? -17.217 -6.383 -7.280 1.00 96.94 103 GLU A C 1
ATOM 822 O O . GLU A 1 103 ? -16.662 -6.577 -8.360 1.00 96.94 103 GLU A O 1
ATOM 827 N N . HIS A 1 104 ? -16.907 -5.334 -6.513 1.00 96.81 104 HIS A N 1
ATOM 828 C CA . HIS A 1 104 ? -15.898 -4.335 -6.865 1.00 96.81 104 HIS A CA 1
ATOM 829 C C . HIS A 1 104 ? -15.356 -3.610 -5.629 1.00 96.81 104 HIS A C 1
ATOM 831 O O . HIS A 1 104 ? -16.038 -3.508 -4.615 1.00 96.81 104 HIS A O 1
ATOM 837 N N . GLY A 1 105 ? -14.152 -3.048 -5.741 1.00 98.00 105 GLY A N 1
ATOM 838 C CA . GLY A 1 105 ? -13.526 -2.284 -4.665 1.00 98.00 105 GLY A CA 1
ATOM 839 C C . GLY A 1 105 ? -12.009 -2.175 -4.743 1.00 98.00 105 GLY A C 1
ATOM 840 O O . GLY A 1 105 ? -11.456 -1.242 -4.171 1.00 98.00 105 GLY A O 1
ATOM 841 N N . SER A 1 106 ? -11.342 -3.086 -5.456 1.00 98.81 106 SER A N 1
ATOM 842 C CA . SER A 1 106 ? -9.933 -2.902 -5.806 1.00 98.81 106 SER A CA 1
ATOM 843 C C . SER A 1 106 ? -9.734 -1.702 -6.725 1.00 98.81 106 SER A C 1
ATOM 845 O O . SER A 1 106 ? -10.618 -1.356 -7.518 1.00 98.81 106 SER A O 1
ATOM 847 N N . GLU A 1 107 ? -8.561 -1.087 -6.616 1.00 98.69 107 GLU A N 1
ATOM 848 C CA . GLU A 1 107 ? -8.142 -0.002 -7.492 1.00 98.69 107 GLU A CA 1
ATOM 849 C C . GLU A 1 107 ? -7.543 -0.584 -8.775 1.00 98.69 107 GLU A C 1
ATOM 851 O O . GLU A 1 107 ? -7.997 -0.260 -9.873 1.00 98.69 107 GLU A O 1
ATOM 856 N N . HIS A 1 108 ? -6.582 -1.503 -8.643 1.00 98.88 108 HIS A N 1
ATOM 857 C CA . HIS A 1 108 ? -6.048 -2.269 -9.762 1.00 98.88 108 HIS A CA 1
ATOM 858 C C . HIS A 1 108 ? -7.042 -3.334 -10.230 1.00 98.88 108 HIS A C 1
ATOM 860 O O . HIS A 1 108 ? -7.852 -3.880 -9.466 1.00 98.88 108 HIS A O 1
ATOM 866 N N . THR A 1 109 ? -6.933 -3.670 -11.512 1.00 98.75 109 THR A N 1
ATOM 867 C CA . THR A 1 109 ? -7.631 -4.798 -12.133 1.00 98.75 109 THR A CA 1
ATOM 868 C C . THR A 1 109 ? -6.641 -5.741 -12.794 1.00 98.75 109 THR A C 1
ATOM 870 O O . THR A 1 109 ? -5.508 -5.360 -13.086 1.00 98.75 109 THR A O 1
ATOM 873 N N . VAL A 1 110 ? -7.058 -6.988 -13.007 1.00 98.75 110 VAL A N 1
ATOM 874 C CA . VAL A 1 110 ? -6.282 -7.982 -13.760 1.00 98.75 110 VAL A CA 1
ATOM 875 C C . VAL A 1 110 ? -7.145 -8.467 -14.910 1.00 98.75 110 VAL A C 1
ATOM 877 O O . VAL A 1 110 ? -8.209 -9.035 -14.671 1.00 98.75 110 VAL A O 1
ATOM 880 N N . ASP A 1 111 ? -6.713 -8.209 -16.142 1.00 98.62 111 ASP A N 1
ATOM 881 C CA . ASP A 1 111 ? -7.485 -8.478 -17.362 1.00 98.62 111 ASP A CA 1
ATOM 882 C C . ASP A 1 111 ? -8.932 -7.937 -17.281 1.00 98.62 111 ASP A C 1
ATOM 884 O O . ASP A 1 111 ? -9.903 -8.613 -17.627 1.00 98.62 111 ASP A O 1
ATOM 888 N N . GLY A 1 112 ? -9.090 -6.718 -16.752 1.00 98.25 112 GLY A N 1
ATOM 889 C CA . GLY A 1 112 ? -10.380 -6.057 -16.531 1.00 98.25 112 GLY A CA 1
ATOM 890 C C . GLY A 1 112 ? -11.195 -6.576 -15.336 1.00 98.25 112 GLY A C 1
ATOM 891 O O . GLY A 1 112 ? -12.256 -6.024 -15.034 1.00 98.25 112 GLY A O 1
ATOM 892 N N . VAL A 1 113 ? -10.725 -7.605 -14.624 1.00 98.25 113 VAL A N 1
ATOM 893 C CA . VAL A 1 113 ? -11.409 -8.163 -13.449 1.00 98.25 113 VAL A CA 1
ATOM 894 C C . VAL A 1 113 ? -11.121 -7.318 -12.210 1.00 98.25 113 VAL A C 1
ATOM 896 O O . VAL A 1 113 ? -9.965 -7.098 -11.841 1.00 98.25 113 VAL A O 1
ATOM 899 N N . LYS A 1 114 ? -12.195 -6.883 -11.541 1.00 98.19 114 LYS A N 1
ATOM 900 C CA . LYS A 1 114 ? -12.160 -6.209 -10.237 1.00 98.19 114 LYS A CA 1
ATOM 901 C C . LYS A 1 114 ? -12.267 -7.206 -9.086 1.00 98.19 114 LYS A C 1
ATOM 903 O O . LYS A 1 114 ? -12.875 -8.268 -9.214 1.00 98.19 114 LYS A O 1
ATOM 908 N N . TYR A 1 115 ? -11.715 -6.813 -7.945 1.00 98.62 115 TYR A N 1
ATOM 909 C CA . TYR A 1 115 ? -11.766 -7.549 -6.686 1.00 98.62 115 TYR A CA 1
ATOM 910 C C . TYR A 1 115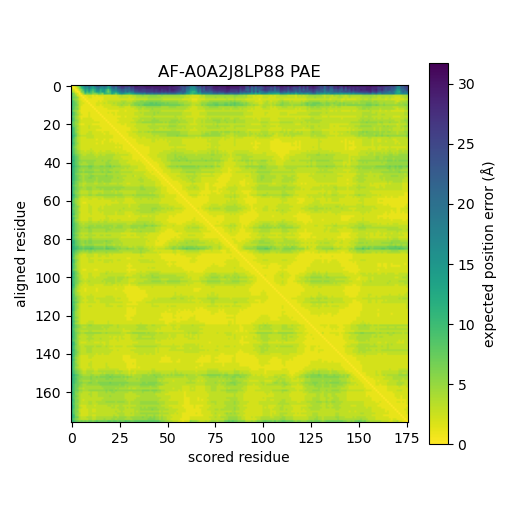 ? -12.543 -6.747 -5.638 1.00 98.62 115 TYR A C 1
ATOM 912 O O . TYR A 1 115 ? -12.788 -5.555 -5.817 1.00 98.62 115 TYR A O 1
ATOM 920 N N . SER A 1 116 ? -12.961 -7.395 -4.551 1.00 98.50 116 SER A N 1
ATOM 921 C CA . SER A 1 116 ? -13.844 -6.800 -3.536 1.00 98.50 116 SER A CA 1
ATOM 922 C C . SER A 1 116 ? -13.165 -5.681 -2.737 1.00 98.50 116 SER A C 1
ATOM 924 O O . SER A 1 116 ? -13.825 -4.758 -2.267 1.00 98.50 116 SER A O 1
ATOM 926 N N . ALA A 1 117 ? -11.846 -5.767 -2.569 1.00 98.56 117 ALA A N 1
ATOM 927 C CA . ALA A 1 117 ? -11.023 -4.758 -1.914 1.00 98.56 117 ALA A CA 1
ATOM 928 C C . ALA A 1 117 ? -9.559 -4.889 -2.360 1.00 98.56 117 ALA A C 1
ATOM 930 O O . ALA A 1 117 ? -9.162 -5.898 -2.954 1.00 98.56 117 ALA A O 1
ATOM 931 N N . GLU A 1 118 ? -8.752 -3.889 -2.027 1.00 98.88 118 GLU A N 1
ATOM 932 C CA . GLU A 1 118 ? -7.303 -3.899 -2.209 1.00 98.88 118 GLU A CA 1
ATOM 933 C C . GLU A 1 118 ? -6.608 -3.355 -0.961 1.00 98.88 118 GLU A C 1
ATOM 935 O O . GLU A 1 118 ? -6.961 -2.296 -0.443 1.00 98.88 118 GLU A O 1
ATOM 940 N N . LEU A 1 119 ? -5.639 -4.114 -0.451 1.00 98.75 119 LEU A N 1
ATOM 941 C CA . LEU A 1 119 ? -4.773 -3.716 0.655 1.00 98.75 119 LEU A CA 1
ATOM 942 C C . LEU A 1 119 ? -3.478 -3.134 0.093 1.00 98.75 119 LEU A C 1
ATOM 944 O O . LEU A 1 119 ? -2.785 -3.793 -0.681 1.00 98.75 119 LEU A O 1
ATOM 948 N N . HIS A 1 120 ? -3.115 -1.951 0.567 1.00 98.94 120 HIS A N 1
ATOM 949 C CA . HIS A 1 120 ? -1.834 -1.314 0.304 1.00 98.94 120 HIS A CA 1
ATOM 950 C C . HIS A 1 120 ? -0.971 -1.320 1.560 1.00 98.94 120 HIS A C 1
ATOM 952 O O . HIS A 1 120 ? -1.340 -0.730 2.574 1.00 98.94 120 HIS A O 1
ATOM 958 N N . ILE A 1 121 ? 0.201 -1.951 1.483 1.00 98.81 121 ILE A N 1
ATOM 959 C CA . ILE A 1 121 ? 1.229 -1.916 2.530 1.00 98.81 121 ILE A CA 1
ATOM 960 C C . ILE A 1 121 ? 2.354 -1.002 2.042 1.00 98.81 121 ILE A C 1
ATOM 962 O O . ILE A 1 121 ? 3.097 -1.359 1.122 1.00 98.81 121 ILE A O 1
ATOM 966 N N . ALA A 1 122 ? 2.455 0.189 2.628 1.00 98.75 122 ALA A N 1
ATOM 967 C CA . ALA A 1 122 ? 3.272 1.277 2.113 1.00 98.75 122 ALA A CA 1
ATOM 968 C C . ALA A 1 122 ? 4.606 1.416 2.856 1.00 98.75 122 ALA A C 1
ATOM 970 O O . ALA A 1 122 ? 4.675 1.435 4.090 1.00 98.75 122 ALA A O 1
ATOM 971 N N . HIS A 1 123 ? 5.671 1.560 2.073 1.00 98.88 123 HIS A N 1
ATOM 972 C CA . HIS A 1 123 ? 7.040 1.677 2.547 1.00 98.88 123 HIS A CA 1
ATOM 973 C C . HIS A 1 123 ? 7.749 2.869 1.900 1.00 98.88 123 HIS A C 1
ATOM 975 O O . HIS A 1 123 ? 7.368 3.303 0.811 1.00 98.88 123 HIS A O 1
ATOM 981 N N . TRP A 1 124 ? 8.818 3.358 2.527 1.00 98.75 124 TRP A N 1
ATOM 982 C CA . TRP A 1 124 ? 9.656 4.428 1.980 1.00 98.75 124 TRP A CA 1
ATOM 983 C C . TRP A 1 124 ? 11.145 4.082 2.012 1.00 98.75 124 TRP A C 1
ATOM 985 O O . TRP A 1 124 ? 11.598 3.353 2.896 1.00 98.75 124 TRP A O 1
ATOM 995 N N . ASN A 1 125 ? 11.907 4.590 1.039 1.00 98.56 125 ASN A N 1
ATOM 996 C CA . ASN A 1 125 ? 13.331 4.307 0.862 1.00 98.56 125 ASN A CA 1
ATOM 997 C C . ASN A 1 125 ? 14.178 5.050 1.906 1.00 98.56 125 ASN A C 1
ATOM 999 O O . ASN A 1 125 ? 14.792 6.085 1.640 1.00 98.56 125 ASN A O 1
ATOM 1003 N N . SER A 1 126 ? 14.218 4.493 3.110 1.00 96.12 126 SER A N 1
ATOM 1004 C CA . SER A 1 126 ? 14.996 5.014 4.234 1.00 96.12 126 SER A CA 1
ATOM 1005 C C . SER A 1 126 ? 16.500 4.793 4.102 1.00 96.12 126 SER A C 1
ATOM 1007 O O . SER A 1 126 ? 17.261 5.273 4.936 1.00 96.12 126 SER A O 1
ATOM 1009 N N . ALA A 1 127 ? 16.939 3.995 3.124 1.00 97.25 127 ALA A N 1
ATOM 1010 C CA . ALA A 1 127 ? 18.360 3.808 2.851 1.00 97.25 127 ALA A CA 1
ATOM 1011 C C . ALA A 1 127 ? 18.952 5.009 2.095 1.00 97.25 127 ALA A C 1
ATOM 1013 O O . ALA A 1 127 ? 20.138 5.296 2.246 1.00 97.25 127 ALA A O 1
ATOM 1014 N N . LYS A 1 128 ? 18.125 5.703 1.302 1.00 97.75 128 LYS A N 1
ATOM 1015 C CA . LYS A 1 128 ? 18.545 6.797 0.419 1.00 97.75 128 LYS A CA 1
ATOM 1016 C C . LYS A 1 128 ? 18.070 8.178 0.871 1.00 97.75 128 LYS A C 1
ATOM 1018 O O . LYS A 1 128 ? 18.779 9.156 0.648 1.00 97.75 128 LYS A O 1
ATOM 1023 N N . TYR A 1 129 ? 16.892 8.265 1.486 1.00 98.12 129 TYR A N 1
ATOM 1024 C CA . TYR A 1 129 ? 16.277 9.533 1.884 1.00 98.12 129 TYR A CA 1
ATOM 1025 C C . TYR A 1 129 ? 16.214 9.678 3.400 1.00 98.12 129 TYR A C 1
ATOM 1027 O O . TYR A 1 129 ? 16.169 8.690 4.130 1.00 98.12 129 TYR A O 1
ATOM 1035 N N . SER A 1 130 ? 16.202 10.920 3.885 1.00 96.56 130 SER A N 1
ATOM 1036 C CA . SER A 1 130 ? 16.286 11.196 5.325 1.00 96.56 130 SER A CA 1
ATOM 1037 C C . SER A 1 130 ? 14.936 11.090 6.034 1.00 96.56 130 SER A C 1
ATOM 1039 O O . SER A 1 130 ? 14.885 10.932 7.252 1.00 96.56 130 SER A O 1
ATOM 1041 N N . ASN A 1 131 ? 13.831 11.216 5.296 1.00 96.56 131 ASN A N 1
ATOM 1042 C CA . ASN A 1 131 ? 12.474 11.105 5.824 1.00 96.56 131 ASN A CA 1
ATOM 1043 C C . ASN A 1 131 ? 11.457 10.777 4.718 1.00 96.56 131 ASN A C 1
ATOM 1045 O O . ASN A 1 131 ? 11.732 10.941 3.526 1.00 96.56 131 ASN A O 1
ATOM 1049 N N . LEU A 1 132 ? 10.254 10.369 5.135 1.00 97.12 132 LEU A N 1
ATOM 1050 C CA . LEU A 1 132 ? 9.148 10.013 4.244 1.00 97.12 132 LEU A CA 1
ATOM 1051 C C . LEU A 1 132 ? 8.751 11.145 3.282 1.00 97.12 132 LEU A C 1
ATOM 1053 O O . LEU A 1 132 ? 8.461 10.870 2.123 1.00 97.12 132 LEU A O 1
ATOM 1057 N N . ALA A 1 133 ? 8.734 12.405 3.731 1.00 97.00 133 ALA A N 1
ATOM 1058 C CA . ALA A 1 133 ? 8.306 13.528 2.892 1.00 97.00 133 ALA A CA 1
ATOM 1059 C C . ALA A 1 133 ? 9.295 13.795 1.748 1.00 97.00 133 ALA A C 1
ATOM 1061 O O . ALA A 1 133 ? 8.887 14.022 0.610 1.00 97.00 133 ALA A O 1
ATOM 1062 N N . GLU A 1 134 ? 10.596 13.715 2.036 1.00 98.06 134 GLU A N 1
ATOM 1063 C CA . GLU A 1 134 ? 11.636 13.763 1.014 1.00 98.06 134 GLU A CA 1
ATOM 1064 C C . GLU A 1 134 ? 11.474 12.595 0.039 1.00 98.06 134 GLU A C 1
ATOM 1066 O O . GLU A 1 134 ? 11.406 12.825 -1.168 1.00 98.06 134 GLU A O 1
ATOM 1071 N N . ALA A 1 135 ? 11.348 11.368 0.550 1.00 98.31 135 ALA A N 1
ATOM 1072 C CA . ALA A 1 135 ? 11.202 10.170 -0.267 1.00 98.31 135 ALA A CA 1
ATOM 1073 C C . ALA A 1 135 ? 9.971 10.247 -1.186 1.00 98.31 135 ALA A C 1
ATOM 1075 O O . ALA A 1 135 ? 10.083 10.016 -2.384 1.00 98.31 135 ALA A O 1
ATOM 1076 N N . ALA A 1 136 ? 8.815 10.677 -0.680 1.00 97.56 136 ALA A N 1
ATOM 1077 C CA . ALA A 1 136 ? 7.583 10.801 -1.462 1.00 97.56 136 ALA A CA 1
ATOM 1078 C C . ALA A 1 136 ? 7.699 11.750 -2.674 1.00 97.56 136 ALA A C 1
ATOM 1080 O O . ALA A 1 136 ? 6.913 11.649 -3.610 1.00 97.56 136 ALA A O 1
ATOM 1081 N N . SER A 1 137 ? 8.690 12.649 -2.689 1.00 96.44 137 SER A N 1
ATOM 1082 C CA . SER A 1 137 ? 8.973 13.530 -3.831 1.00 96.44 137 SER A CA 1
ATOM 1083 C C . SER A 1 137 ? 9.876 12.903 -4.906 1.00 96.44 137 SER A C 1
ATOM 1085 O O . SER A 1 137 ? 10.249 13.575 -5.871 1.00 96.44 137 SER A O 1
ATOM 1087 N N . LYS A 1 138 ? 10.287 11.641 -4.734 1.00 97.94 138 LYS A N 1
ATOM 1088 C CA . LYS A 1 138 ? 11.296 10.960 -5.554 1.00 97.94 138 LYS A CA 1
ATOM 1089 C C . LYS A 1 138 ? 10.701 9.730 -6.222 1.00 97.94 138 LYS A C 1
ATOM 1091 O O . LYS A 1 138 ? 9.911 9.009 -5.624 1.00 97.94 138 LYS A O 1
ATOM 1096 N N . ALA A 1 139 ? 11.130 9.474 -7.457 1.00 96.38 139 ALA A N 1
ATOM 1097 C CA . ALA A 1 139 ? 10.603 8.385 -8.277 1.00 96.38 139 ALA A CA 1
ATOM 1098 C C . ALA A 1 139 ? 10.801 6.992 -7.648 1.00 96.38 139 ALA A C 1
ATOM 1100 O O . ALA A 1 139 ? 9.950 6.129 -7.806 1.00 96.38 139 ALA A O 1
ATOM 1101 N N . ASP A 1 140 ? 11.896 6.787 -6.914 1.00 97.25 140 ASP A N 1
ATOM 1102 C CA . ASP A 1 140 ? 12.231 5.549 -6.197 1.00 97.25 140 ASP A CA 1
ATOM 1103 C C . ASP A 1 140 ? 12.106 5.702 -4.673 1.00 97.25 140 ASP A C 1
ATOM 1105 O O . ASP A 1 140 ? 12.749 4.997 -3.897 1.00 97.25 140 ASP A O 1
ATOM 1109 N N . GLY A 1 141 ? 11.328 6.682 -4.215 1.00 98.38 141 GLY A N 1
ATOM 1110 C CA . GLY A 1 141 ? 11.222 6.963 -2.792 1.00 98.38 141 GLY A CA 1
ATOM 1111 C C . GLY A 1 141 ? 10.206 6.108 -2.052 1.00 98.38 141 GLY A C 1
ATOM 1112 O O . GLY A 1 141 ? 10.330 5.960 -0.839 1.00 98.38 141 GLY A O 1
ATOM 1113 N N . LEU A 1 142 ? 9.233 5.517 -2.747 1.00 98.56 142 LEU A N 1
ATOM 1114 C CA . LEU A 1 142 ? 8.175 4.710 -2.143 1.00 98.56 142 LEU A CA 1
ATOM 1115 C C . LEU A 1 142 ? 8.098 3.324 -2.783 1.00 98.56 142 LEU A C 1
ATOM 1117 O O . LEU A 1 142 ? 8.368 3.156 -3.969 1.00 98.56 142 LEU A O 1
ATOM 1121 N N . ALA A 1 143 ? 7.678 2.346 -1.986 1.00 98.56 143 ALA A N 1
ATOM 1122 C CA . ALA A 1 143 ? 7.346 1.005 -2.448 1.00 98.56 143 ALA A CA 1
ATOM 1123 C C . ALA A 1 143 ? 6.045 0.545 -1.784 1.00 98.56 143 ALA A C 1
ATOM 1125 O O . ALA A 1 143 ? 5.906 0.603 -0.560 1.00 98.56 143 ALA A O 1
ATOM 1126 N N . VAL A 1 144 ? 5.094 0.064 -2.582 1.00 98.69 144 VAL A N 1
ATOM 1127 C CA . VAL A 1 144 ? 3.795 -0.416 -2.095 1.00 98.69 144 VAL A CA 1
ATOM 1128 C C . VAL A 1 144 ? 3.622 -1.876 -2.490 1.00 98.69 144 VAL A C 1
ATOM 1130 O O . VAL A 1 144 ? 3.800 -2.233 -3.651 1.00 98.69 144 VAL A O 1
ATOM 1133 N N . ILE A 1 145 ? 3.273 -2.721 -1.519 1.00 98.75 145 ILE A N 1
ATOM 1134 C CA . ILE A 1 145 ? 2.756 -4.065 -1.797 1.00 98.75 145 ILE A CA 1
ATOM 1135 C C . ILE A 1 145 ? 1.236 -3.946 -1.904 1.00 98.75 145 ILE A C 1
ATOM 1137 O O . ILE A 1 145 ? 0.584 -3.614 -0.912 1.00 98.75 145 ILE A O 1
ATOM 1141 N N . GLY A 1 146 ? 0.698 -4.218 -3.092 1.00 98.62 146 GLY A N 1
ATOM 1142 C CA . GLY A 1 146 ? -0.738 -4.350 -3.335 1.00 98.62 146 GLY A CA 1
ATOM 1143 C C . GLY A 1 146 ? -1.199 -5.796 -3.162 1.00 98.62 146 GLY A C 1
ATOM 1144 O O . GLY A 1 146 ? -0.566 -6.719 -3.679 1.00 98.62 146 GLY A O 1
ATOM 1145 N N . VAL A 1 147 ? -2.292 -6.007 -2.428 1.00 98.56 147 VAL A N 1
ATOM 1146 C CA . VAL A 1 147 ? -2.922 -7.323 -2.248 1.00 98.56 147 VAL A CA 1
ATOM 1147 C C . VAL A 1 147 ? -4.393 -7.233 -2.638 1.00 98.56 147 VAL A C 1
ATOM 1149 O O . VAL A 1 147 ? -5.196 -6.624 -1.931 1.00 98.56 147 VAL A O 1
ATOM 1152 N N . LEU A 1 148 ? -4.748 -7.876 -3.749 1.00 98.62 148 LEU A N 1
ATOM 1153 C CA . LEU A 1 148 ? -6.128 -7.990 -4.223 1.00 98.62 148 LEU A CA 1
ATOM 1154 C C . LEU A 1 148 ? -6.910 -8.971 -3.342 1.00 98.62 148 LEU A C 1
ATOM 1156 O O . LEU A 1 148 ? -6.440 -10.075 -3.053 1.00 98.62 148 LEU A O 1
ATOM 1160 N N . MET A 1 149 ? -8.111 -8.581 -2.917 1.00 98.12 149 MET A N 1
ATOM 1161 C CA . MET A 1 149 ? -8.909 -9.341 -1.955 1.00 98.12 149 MET A CA 1
ATOM 1162 C C . MET A 1 149 ? -10.209 -9.850 -2.568 1.00 98.12 149 MET A C 1
ATOM 1164 O O . MET A 1 149 ? -11.005 -9.087 -3.110 1.00 98.12 149 MET A O 1
ATOM 1168 N N . LYS A 1 150 ? -10.463 -11.150 -2.418 1.00 96.50 150 LYS A 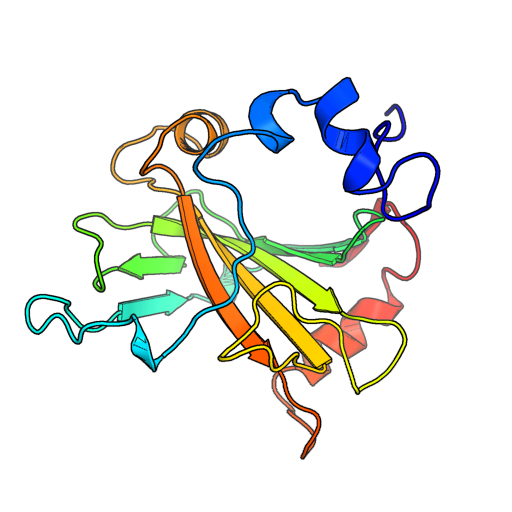N 1
ATOM 1169 C CA . LYS A 1 150 ? -11.706 -11.801 -2.840 1.00 96.50 150 LYS A CA 1
ATOM 1170 C C . LYS A 1 150 ? -12.492 -12.272 -1.620 1.00 96.50 150 LYS A C 1
ATOM 1172 O O . LYS A 1 150 ? -11.901 -12.775 -0.666 1.00 96.50 150 LYS A O 1
ATOM 1177 N N . VAL A 1 151 ? -13.818 -12.158 -1.672 1.00 97.19 151 VAL A N 1
ATOM 1178 C CA . VAL A 1 151 ? -14.703 -12.766 -0.667 1.00 97.19 151 VAL A CA 1
ATOM 1179 C C . VAL A 1 151 ? -14.553 -14.291 -0.669 1.00 97.19 151 VAL A C 1
ATOM 1181 O O . VAL A 1 151 ? -14.528 -14.931 -1.721 1.00 97.19 151 VAL A O 1
ATOM 1184 N N . GLY A 1 152 ? -14.467 -14.865 0.528 1.00 96.56 152 GLY A N 1
ATOM 1185 C CA . GLY A 1 152 ? -14.294 -16.293 0.760 1.00 96.56 152 GLY A CA 1
ATOM 1186 C C . GLY A 1 152 ? -14.396 -16.617 2.247 1.00 96.56 152 GLY A C 1
ATOM 1187 O O . GLY A 1 152 ? -15.159 -15.980 2.973 1.00 96.56 152 GLY A O 1
ATOM 1188 N N . GLU A 1 153 ? -13.620 -17.599 2.701 1.00 97.31 153 GLU A N 1
ATOM 1189 C CA . GLU A 1 153 ? -13.547 -17.951 4.119 1.00 97.31 153 GLU A CA 1
ATOM 1190 C C . GLU A 1 153 ? -13.060 -16.777 4.980 1.00 97.31 153 GLU A C 1
ATOM 1192 O O . GLU A 1 153 ? -12.261 -15.939 4.550 1.00 97.31 153 GLU A O 1
ATOM 1197 N N . ALA A 1 154 ? -13.534 -16.731 6.226 1.00 96.00 154 ALA A N 1
ATOM 1198 C CA . ALA A 1 154 ? -13.110 -15.718 7.180 1.00 96.00 154 ALA A CA 1
ATOM 1199 C C . ALA A 1 154 ? -11.595 -15.798 7.418 1.00 96.00 154 ALA A C 1
ATOM 1201 O O . ALA A 1 154 ? -11.035 -16.880 7.579 1.00 96.00 154 ALA A O 1
ATOM 1202 N N . ASN A 1 155 ? -10.937 -14.639 7.499 1.00 96.00 155 ASN A N 1
ATOM 1203 C CA . ASN A 1 155 ? -9.513 -14.542 7.806 1.00 96.00 155 ASN A CA 1
ATOM 1204 C C . ASN A 1 155 ? -9.315 -14.100 9.270 1.00 96.00 155 ASN A C 1
ATOM 1206 O O . ASN A 1 155 ? -9.437 -12.907 9.565 1.00 96.00 155 ASN A O 1
ATOM 1210 N N . PRO A 1 156 ? -8.938 -15.008 10.196 1.00 95.19 156 PRO A N 1
ATOM 1211 C CA . PRO A 1 156 ? -8.778 -14.666 11.611 1.00 95.19 156 PRO A CA 1
ATOM 1212 C C . PRO A 1 156 ? -7.688 -13.621 11.877 1.00 95.19 156 PRO A C 1
ATOM 1214 O O . PRO A 1 156 ? -7.732 -12.924 12.888 1.00 95.19 156 PRO A O 1
ATOM 1217 N N . LYS A 1 157 ? -6.701 -13.487 10.978 1.00 91.50 157 LYS A N 1
ATOM 1218 C CA . LYS A 1 157 ? -5.654 -12.461 11.106 1.00 91.50 157 LYS A CA 1
ATOM 1219 C C . LYS A 1 157 ? -6.206 -11.065 10.818 1.00 91.50 157 LYS A C 1
ATOM 1221 O O . LYS A 1 157 ? -5.776 -10.113 11.462 1.00 91.50 157 LYS A O 1
ATOM 1226 N N . LEU A 1 158 ? -7.169 -10.956 9.900 1.00 94.38 158 LEU A N 1
ATOM 1227 C CA . LEU A 1 158 ? -7.844 -9.698 9.581 1.00 94.38 158 LEU A CA 1
ATOM 1228 C C . LEU A 1 158 ? -8.840 -9.293 10.675 1.00 94.38 158 LEU A C 1
ATOM 1230 O O . LEU A 1 158 ? -9.007 -8.103 10.921 1.00 94.38 158 LEU A O 1
ATOM 1234 N N . GLN A 1 159 ? -9.439 -10.262 11.377 1.00 95.62 159 GLN A N 1
ATOM 1235 C CA . GLN A 1 159 ? -10.440 -9.996 12.416 1.00 95.62 159 GLN A CA 1
ATOM 1236 C C . GLN A 1 159 ? -9.950 -8.996 13.473 1.00 95.62 159 GLN A C 1
ATOM 1238 O O . GLN A 1 159 ? -10.690 -8.094 13.839 1.00 95.62 159 GLN A O 1
ATOM 1243 N N . LYS A 1 160 ? -8.674 -9.070 13.876 1.00 92.06 160 LYS A N 1
ATOM 1244 C CA . LYS A 1 160 ? -8.083 -8.118 14.833 1.00 92.06 160 LYS A CA 1
ATOM 1245 C C . LYS A 1 160 ? -8.171 -6.661 14.366 1.00 92.06 160 LYS A C 1
ATOM 1247 O O . LYS A 1 160 ? -8.409 -5.772 15.176 1.00 92.06 160 LYS A O 1
ATOM 1252 N N . VAL A 1 161 ? -7.979 -6.419 13.068 1.00 94.56 161 VAL A N 1
ATOM 1253 C CA . VAL A 1 161 ? -8.109 -5.081 12.472 1.00 94.56 161 VAL A CA 1
ATOM 1254 C C . VAL A 1 161 ? -9.577 -4.664 12.449 1.00 94.56 161 VAL A C 1
ATOM 1256 O O . VAL A 1 161 ? -9.893 -3.538 12.822 1.00 94.56 161 VAL A O 1
ATOM 1259 N N . LEU A 1 162 ? -10.478 -5.578 12.071 1.00 96.00 162 LEU A N 1
ATOM 1260 C CA . LEU A 1 162 ? -11.921 -5.320 12.013 1.00 96.00 162 LEU A CA 1
ATOM 1261 C C . LEU A 1 162 ? -12.510 -4.980 13.387 1.00 96.00 162 LEU A C 1
ATOM 1263 O O . LEU A 1 162 ? -13.318 -4.058 13.497 1.00 96.00 162 LEU A O 1
ATOM 1267 N N . ASP A 1 163 ? -12.075 -5.675 14.436 1.00 97.00 163 ASP A N 1
ATOM 1268 C CA . ASP A 1 163 ? -12.502 -5.409 15.811 1.00 97.00 163 ASP A CA 1
ATOM 1269 C C . ASP A 1 163 ? -12.095 -3.990 16.244 1.00 97.00 163 ASP A C 1
ATOM 1271 O O . ASP A 1 163 ? -12.891 -3.258 16.840 1.00 97.00 163 ASP A O 1
ATOM 1275 N N . ALA A 1 164 ? -10.889 -3.551 15.865 1.00 96.44 164 ALA A N 1
ATOM 1276 C CA . ALA A 1 164 ? -10.382 -2.215 16.172 1.00 96.44 164 ALA A CA 1
ATOM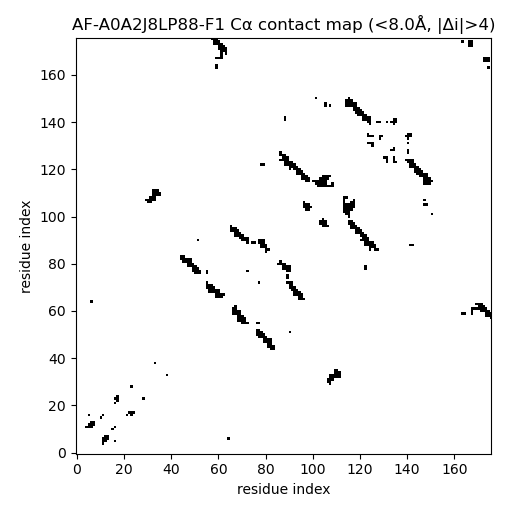 1277 C C . ALA A 1 164 ? -11.164 -1.087 15.465 1.00 96.44 164 ALA A C 1
ATOM 1279 O O . ALA A 1 164 ? -11.239 0.031 15.985 1.00 96.44 164 ALA A O 1
ATOM 1280 N N . LEU A 1 165 ? -11.830 -1.367 14.333 1.00 97.31 165 LEU A N 1
ATOM 1281 C CA . LEU A 1 165 ? -12.660 -0.378 13.625 1.00 97.31 165 LEU A CA 1
ATOM 1282 C C . LEU A 1 165 ? -13.808 0.162 14.490 1.00 97.31 165 LEU A C 1
ATOM 1284 O O . LEU A 1 165 ? -14.256 1.293 14.287 1.00 97.31 165 LEU A O 1
ATOM 1288 N N . GLN A 1 166 ? -14.260 -0.597 15.496 1.00 97.50 166 GLN A N 1
ATOM 1289 C CA . GLN A 1 166 ? -15.306 -0.141 16.416 1.00 97.50 166 GLN A CA 1
ATOM 1290 C C . GLN A 1 166 ? -14.903 1.119 17.194 1.00 97.50 166 GLN A C 1
ATOM 1292 O O . GLN A 1 166 ? -15.773 1.930 17.519 1.00 97.50 166 GLN A O 1
ATOM 1297 N N . ALA A 1 167 ? -13.606 1.315 17.449 1.00 97.94 167 ALA A N 1
ATOM 1298 C CA . ALA A 1 167 ? -13.082 2.483 18.154 1.00 97.94 167 ALA A CA 1
ATOM 1299 C C . ALA A 1 167 ? -12.888 3.713 17.245 1.00 97.94 167 ALA A C 1
ATOM 1301 O O . ALA A 1 167 ? -12.754 4.832 17.744 1.00 97.94 167 ALA A O 1
ATOM 1302 N N . ILE A 1 168 ? -12.911 3.534 15.917 1.00 98.25 168 ILE A N 1
ATOM 1303 C CA . ILE A 1 168 ? -12.572 4.580 14.938 1.00 98.25 168 ILE A CA 1
ATOM 1304 C C . ILE A 1 168 ? -13.655 4.818 13.876 1.00 98.25 168 ILE A C 1
ATOM 1306 O O . ILE A 1 168 ? -13.373 5.155 12.728 1.00 98.25 168 ILE A O 1
ATOM 1310 N N . LYS A 1 169 ? -14.929 4.684 14.259 1.00 98.00 169 LYS A N 1
ATOM 1311 C CA . LYS A 1 169 ? -16.075 4.799 13.333 1.00 98.00 169 LYS A CA 1
ATOM 1312 C C . LYS A 1 169 ? -16.159 6.124 12.574 1.00 98.00 169 LYS A C 1
ATOM 1314 O O . LYS A 1 169 ? -16.738 6.164 11.495 1.00 98.00 169 LYS A O 1
ATOM 1319 N N . THR A 1 170 ? -15.631 7.210 13.134 1.00 97.81 170 THR A N 1
ATOM 1320 C CA . THR A 1 170 ? -15.733 8.549 12.544 1.00 97.81 170 THR A CA 1
ATOM 1321 C C . THR A 1 170 ? -14.366 9.147 12.241 1.00 97.81 170 THR A C 1
ATOM 1323 O O . THR A 1 170 ? -13.376 8.866 12.918 1.00 97.81 170 THR A O 1
ATOM 1326 N N . LYS A 1 171 ? -14.322 10.007 11.217 1.00 96.88 171 LYS A N 1
ATOM 1327 C CA . LYS A 1 171 ? -13.121 10.732 10.783 1.00 96.88 171 LYS A CA 1
ATOM 1328 C C . LYS A 1 171 ? -12.397 11.384 11.967 1.00 96.88 171 LYS A C 1
ATOM 1330 O O . LYS A 1 171 ? -13.005 12.072 12.785 1.00 96.88 171 LYS A O 1
ATOM 1335 N N . GLY A 1 172 ? -11.083 11.194 12.021 1.00 96.81 172 GLY A N 1
ATOM 1336 C CA . GLY A 1 172 ? -10.187 11.737 13.040 1.00 96.81 172 GLY A CA 1
ATOM 1337 C C . GLY A 1 172 ? -10.103 10.912 14.325 1.00 96.81 172 GLY A C 1
ATOM 1338 O O . GLY A 1 172 ? -9.248 11.201 15.165 1.00 96.81 172 GLY A O 1
ATOM 1339 N N . LYS A 1 173 ? -10.948 9.885 14.499 1.00 98.19 173 LYS A N 1
ATOM 1340 C CA . LYS A 1 173 ? -10.818 8.947 15.617 1.00 98.19 173 LYS A CA 1
ATOM 1341 C C . LYS A 1 173 ? -9.631 8.019 15.394 1.00 98.19 173 LYS A C 1
ATOM 1343 O O . LYS A 1 173 ? -9.405 7.541 14.283 1.00 98.19 173 LYS A O 1
ATOM 1348 N N . ARG A 1 174 ? -8.908 7.773 16.483 1.00 97.88 174 ARG A N 1
ATOM 1349 C CA . ARG A 1 174 ? -7.732 6.909 16.554 1.00 97.88 174 ARG A CA 1
ATOM 1350 C C . ARG A 1 174 ? -7.829 5.992 17.769 1.00 97.88 174 ARG A C 1
ATOM 1352 O O . ARG A 1 174 ? -8.438 6.380 18.768 1.00 97.88 174 ARG A O 1
ATOM 1359 N N . ALA A 1 175 ? -7.211 4.829 17.679 1.00 97.06 175 ALA A N 1
ATOM 1360 C CA . ALA A 1 175 ? -7.033 3.884 18.771 1.00 97.06 175 ALA A CA 1
ATOM 1361 C C . ALA A 1 175 ? -5.608 3.310 18.705 1.00 97.06 175 ALA A C 1
ATOM 1363 O O . ALA A 1 175 ? -5.041 3.297 17.611 1.00 97.06 175 ALA A O 1
ATOM 1364 N N . PRO A 1 176 ? -5.021 2.902 19.843 1.00 92.06 176 PRO A N 1
ATOM 1365 C CA . PRO A 1 176 ? -3.746 2.189 19.845 1.00 92.06 176 PRO A CA 1
ATOM 1366 C C . PRO A 1 176 ? -3.833 0.880 19.048 1.00 92.06 176 PRO A C 1
ATOM 1368 O O . PRO A 1 176 ? -4.920 0.255 19.052 1.00 92.06 176 PRO A O 1
#